Protein AF-A0AAD6JMF4-F1 (afdb_monomer)

pLDDT: mean 87.27, std 13.87, range [41.25, 97.69]

Secondary structure (DSSP, 8-state):
-HHHHHHHH-HHHH-S--B-GGGGGGPBPPTTT-TTS---HHHHHHHT-B-HHHHHTS--TTHHHHGGG--SSHHHHHHHHHHHHHHHHHHHHHH-HHHHHHHHHHHHHHHHHHHHHH-SSS-B-STHHHHHHHHHHHHHHHHHTTTT-TTHHHHHHHHHHHHHHHHHHTTSTT--HHHHHHHHHHHHHHHHHHT---------SSS--TT--------

Radius of gyration: 22.47 Å; Cα contacts (8 Å, |Δi|>4): 353; chains: 1; bounding box: 44×36×80 Å

Foldseek 3Di:
DQVVLLLQQQDVVPDPDFAPCVVGSNTFDDCVQAVQRGGHQVSLVVQQWQALCCVVVVVPVCSLQRQAVDARHDNRVVVQVVLCVVLVVVLCVQQNDVLLVVLLRQQSSQLSVQLSVPPNPGTGHHSLSSSLLSLLLVLLLLVLPVVVDPPSVVVNVVSVVVLVVVLVVQVDPPRRSSSSVRSNVSSNVSSPVRVDDPPPPPPPDPPDPPPDDDPPDDD

Organism: NCBI:txid889485

Sequence (219 aa):
MFIITMYVNNCPKKSLSCIARFLGRFSFQPFKENPLLGPSSMTLQKMGALDVKKVVDGHQGWRLISCNWLHGGVFHLLANMLSILVIGIRLEQEFGFVKVGLLYIISGFGGSLLSALFIQSNISVGASGALFGLLGGMLSELITNWTIYANKVAAFITLVVIIAVNLAVGILPHIDNFAHIGGFLSGFLLGFVFLIRPQFGWFGQGYAPLGYIPSLSKI

Mean predicted aligned error: 7.94 Å

InterPro domains:
  IPR002610 Peptidase S54, RHOMBOID-like [PTHR22936] (1-202)
  IPR022764 Peptidase S54, rhomboid domain [PF01694] (59-195)
  IPR035952 Rhomboid-like superfamily [G3DSA:1.20.1540.10] (16-197)
  IPR035952 Rhomboid-like superfamily [SSF144091] (41-199)

Solvent-accessible surface area (backbone atoms only — not comparable to full-atom values): 11606 Å² total; per-residue (Å²): 96,55,68,59,50,28,60,73,38,23,29,68,85,77,41,96,66,50,37,62,59,91,55,45,51,60,20,18,35,35,62,91,80,23,75,41,54,12,48,49,71,69,45,42,51,72,77,27,28,27,40,38,60,46,31,66,79,61,65,40,61,67,20,44,54,48,10,42,62,35,51,67,13,53,59,57,42,52,53,49,53,53,52,45,50,62,55,44,52,58,46,27,77,75,64,34,61,68,48,50,50,51,42,30,55,54,5,25,35,36,0,36,51,40,24,50,75,76,41,74,89,58,74,45,60,31,47,55,15,13,50,29,2,48,53,19,19,50,52,31,34,49,64,75,45,46,89,76,43,90,61,42,68,59,54,50,51,53,52,52,48,53,53,51,52,54,54,58,58,28,71,43,90,97,46,64,48,46,17,31,52,25,0,19,54,39,9,27,61,46,11,66,66,65,53,62,74,85,77,75,68,73,86,69,72,86,80,61,63,96,83,76,74,83,79,85,75,85,128

Structure (mmCIF, N/CA/C/O backbone):
data_AF-A0AAD6JMF4-F1
#
_entry.id   AF-A0AAD6JMF4-F1
#
loop_
_atom_site.group_PDB
_atom_site.id
_atom_site.type_symbol
_atom_site.label_atom_id
_atom_site.label_alt_id
_atom_site.label_comp_id
_atom_site.label_asym_id
_atom_site.label_entity_id
_atom_site.label_seq_id
_atom_site.pdbx_PDB_ins_code
_atom_site.Cartn_x
_atom_site.Cartn_y
_atom_site.Cartn_z
_atom_site.occupancy
_atom_site.B_iso_or_equiv
_atom_site.auth_seq_id
_atom_site.auth_comp_id
_atom_site.auth_asym_id
_atom_site.auth_atom_id
_atom_site.pdbx_PDB_model_num
ATOM 1 N N . MET A 1 1 ? -15.386 1.373 1.013 1.00 92.00 1 MET A N 1
ATOM 2 C CA . MET A 1 1 ? -15.165 0.625 2.274 1.00 92.00 1 MET A CA 1
ATOM 3 C C . MET A 1 1 ? -15.123 1.509 3.515 1.00 92.00 1 MET A C 1
ATOM 5 O O . MET A 1 1 ? -15.877 1.221 4.431 1.00 92.00 1 MET A O 1
ATOM 9 N N . PHE A 1 2 ? -14.348 2.602 3.556 1.00 95.06 2 PHE A N 1
ATOM 10 C CA . PHE A 1 2 ? -14.264 3.469 4.749 1.00 95.06 2 PHE A CA 1
ATOM 11 C C . PHE A 1 2 ? -15.627 3.936 5.299 1.00 95.06 2 PHE A C 1
ATOM 13 O O . PHE A 1 2 ? -15.881 3.810 6.492 1.00 95.06 2 PHE A O 1
ATOM 20 N N . ILE A 1 3 ? -16.545 4.377 4.429 1.00 96.12 3 ILE A N 1
ATOM 21 C CA . ILE A 1 3 ? -17.912 4.776 4.822 1.00 96.12 3 ILE A CA 1
ATOM 22 C C . ILE A 1 3 ? -18.660 3.625 5.515 1.00 96.12 3 ILE A C 1
ATOM 24 O O . ILE A 1 3 ? -19.298 3.833 6.544 1.00 96.12 3 ILE A O 1
ATOM 28 N N . ILE A 1 4 ? -18.544 2.399 4.994 1.00 96.81 4 ILE A N 1
ATOM 29 C CA . ILE A 1 4 ? -19.165 1.201 5.581 1.00 96.81 4 ILE A CA 1
ATOM 30 C C . ILE A 1 4 ? -18.544 0.911 6.953 1.00 96.81 4 ILE A C 1
ATOM 32 O O . ILE A 1 4 ? -19.262 0.684 7.924 1.00 96.81 4 ILE A O 1
ATOM 36 N N . THR A 1 5 ? -17.217 0.994 7.067 1.00 96.69 5 THR A N 1
ATOM 37 C CA . THR A 1 5 ? -16.515 0.849 8.348 1.00 96.69 5 THR A CA 1
ATOM 38 C C . THR A 1 5 ? -17.012 1.868 9.374 1.00 96.69 5 THR A C 1
ATOM 40 O O . THR A 1 5 ? -17.295 1.498 10.512 1.00 96.69 5 THR A O 1
ATOM 43 N N . MET A 1 6 ? -17.196 3.131 8.981 1.00 97.00 6 MET A N 1
ATOM 44 C CA . MET A 1 6 ? -17.735 4.176 9.859 1.00 97.00 6 MET A CA 1
ATOM 45 C C . MET A 1 6 ? -19.200 3.925 10.238 1.00 97.00 6 MET A C 1
ATOM 47 O O . MET A 1 6 ? -19.575 4.101 11.399 1.00 97.00 6 MET A O 1
ATOM 51 N N . TYR A 1 7 ? -20.010 3.423 9.302 1.00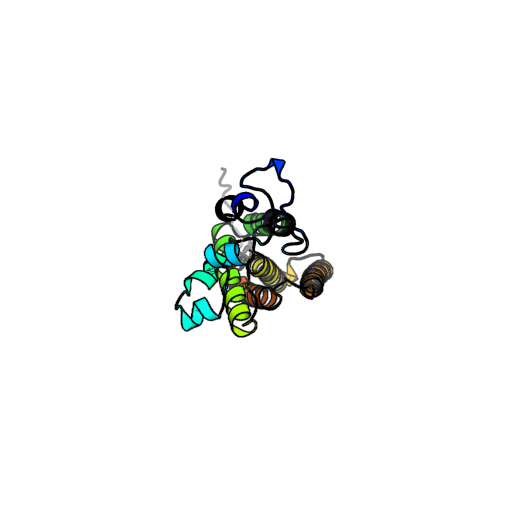 96.69 7 TYR A N 1
ATOM 52 C CA . TYR A 1 7 ? -21.390 3.018 9.570 1.00 96.69 7 TYR A CA 1
ATOM 53 C C . TYR A 1 7 ? -21.477 1.912 10.638 1.00 96.69 7 TYR A C 1
ATOM 55 O O . TYR A 1 7 ? -22.353 1.958 11.509 1.00 96.69 7 TYR A O 1
ATOM 63 N N . VAL A 1 8 ? -20.566 0.933 10.591 1.00 96.19 8 VAL A N 1
ATOM 64 C CA . VAL A 1 8 ? -20.458 -0.160 11.578 1.00 96.19 8 VAL A CA 1
ATOM 65 C C . VAL A 1 8 ? -19.830 0.321 12.893 1.00 96.19 8 VAL A C 1
ATOM 67 O O . VAL A 1 8 ? -20.188 -0.175 13.971 1.00 96.19 8 VAL A O 1
ATOM 70 N N . ASN A 1 9 ? -18.919 1.296 12.828 1.00 96.62 9 ASN A N 1
ATOM 71 C CA . ASN A 1 9 ? -18.264 1.877 13.997 1.00 96.62 9 ASN A CA 1
ATOM 72 C C . ASN A 1 9 ? -19.294 2.504 14.937 1.00 96.62 9 ASN A C 1
ATOM 74 O O . ASN A 1 9 ? -19.355 2.100 16.098 1.00 96.62 9 ASN A O 1
ATOM 78 N N . ASN A 1 10 ? -20.126 3.416 14.416 1.00 95.56 10 ASN A N 1
ATOM 79 C CA . ASN A 1 10 ? -21.193 4.103 15.148 1.00 95.56 10 ASN A CA 1
ATOM 80 C C . ASN A 1 10 ? -20.757 4.563 16.553 1.00 95.56 10 ASN A C 1
ATOM 82 O O . ASN A 1 10 ? -21.270 4.071 17.564 1.00 95.56 10 ASN A O 1
ATOM 86 N N . CYS A 1 11 ? -19.785 5.484 16.606 1.00 95.38 11 CYS A N 1
ATOM 87 C CA . CYS A 1 11 ? -19.205 5.968 17.863 1.00 95.38 11 CYS A CA 1
ATOM 88 C C . CYS A 1 11 ? -20.267 6.444 18.875 1.00 95.38 11 CYS A C 1
ATOM 90 O O . CYS A 1 11 ? -20.232 5.961 20.008 1.00 95.38 11 CYS A O 1
ATOM 92 N N . PRO A 1 12 ? -21.268 7.276 18.507 1.00 94.69 12 PRO A N 1
ATOM 93 C CA . PRO A 1 12 ? -22.198 7.840 19.492 1.00 94.69 12 PRO A CA 1
ATOM 94 C C . PRO A 1 12 ? -23.079 6.809 20.200 1.00 94.69 12 PRO A C 1
ATOM 96 O O . PRO A 1 12 ? -23.596 7.089 21.274 1.00 94.69 12 PRO A O 1
ATOM 99 N N . LYS A 1 13 ? -23.256 5.613 19.618 1.00 93.38 13 LYS A N 1
ATOM 100 C CA . LYS A 1 13 ? -23.990 4.514 20.261 1.00 93.38 13 LYS A CA 1
ATOM 101 C C . LYS A 1 13 ? -23.135 3.750 21.283 1.00 93.38 13 LYS A C 1
ATOM 103 O O . LYS A 1 13 ? -23.688 3.051 22.123 1.00 93.38 13 LYS A O 1
ATOM 108 N N . LYS A 1 14 ? -21.805 3.830 21.179 1.00 88.19 14 LYS A N 1
ATOM 109 C CA . LYS A 1 14 ? -20.850 3.027 21.965 1.00 88.19 14 LYS A CA 1
ATOM 110 C C . LYS A 1 14 ? -20.023 3.848 22.957 1.00 88.19 14 LYS A C 1
ATOM 112 O O . LYS A 1 14 ? -19.451 3.265 23.868 1.00 88.19 14 LYS A O 1
ATOM 117 N N . SER A 1 15 ? -19.930 5.165 22.774 1.00 88.50 15 SER A N 1
ATOM 118 C CA . SER A 1 15 ? -19.094 6.053 23.584 1.00 88.50 15 SER A CA 1
ATOM 119 C C . SER A 1 15 ? -19.744 7.424 23.781 1.00 88.50 15 SER A C 1
ATOM 121 O O . SER A 1 15 ? -20.428 7.951 22.900 1.00 88.50 15 SER A O 1
ATOM 123 N N . LEU A 1 16 ? -19.477 8.027 24.942 1.00 85.81 16 LEU A N 1
ATOM 124 C CA . LEU A 1 16 ? -19.850 9.405 25.270 1.00 85.81 16 LEU A CA 1
ATOM 125 C C . LEU A 1 16 ? -18.821 10.437 24.785 1.00 85.81 16 LEU A C 1
ATOM 127 O O . LEU A 1 16 ? -19.119 11.632 24.803 1.00 85.81 16 LEU A O 1
ATOM 131 N N . SER A 1 17 ? -17.642 10.006 24.342 1.00 91.44 17 SER A N 1
ATOM 132 C CA . SER A 1 17 ? -16.589 10.871 23.810 1.00 91.44 17 SER A CA 1
ATOM 133 C C . SER A 1 17 ? -16.332 10.493 22.355 1.00 91.44 17 SER A C 1
ATOM 135 O O . SER A 1 17 ? -15.767 9.438 22.081 1.00 91.44 17 SER A O 1
ATOM 137 N N . CYS A 1 18 ? -16.811 11.327 21.430 1.00 95.25 18 CYS A N 1
ATOM 138 C CA . CYS A 1 18 ? -16.653 11.163 19.984 1.00 95.25 18 CYS A CA 1
ATOM 139 C C . CYS A 1 18 ? -16.317 12.519 19.361 1.00 95.25 18 CYS A C 1
ATOM 141 O O . CYS A 1 18 ? -16.820 13.554 19.809 1.00 95.25 18 CYS A O 1
ATOM 143 N N . ILE A 1 19 ? -15.522 12.508 18.297 1.00 96.19 19 ILE A N 1
ATOM 144 C CA . ILE A 1 19 ? -15.177 13.707 17.529 1.00 96.19 19 ILE A CA 1
ATOM 145 C C . ILE A 1 19 ? -16.195 13.898 16.402 1.00 96.19 19 ILE A C 1
ATOM 147 O O . ILE A 1 19 ? -16.679 12.926 15.822 1.00 96.19 19 ILE A O 1
ATOM 151 N N . ALA A 1 20 ? -16.500 15.162 16.085 1.00 94.94 20 ALA A N 1
ATOM 152 C CA . ALA A 1 20 ? -17.430 15.549 15.021 1.00 94.94 20 ALA A CA 1
ATOM 153 C C . ALA A 1 20 ? -18.840 14.949 15.193 1.00 94.94 20 ALA A C 1
ATOM 155 O O . ALA A 1 20 ? -19.417 14.394 14.261 1.00 94.94 20 ALA A O 1
ATOM 156 N N . ARG A 1 21 ? -19.419 15.093 16.396 1.00 93.81 21 ARG A N 1
ATOM 157 C CA . ARG A 1 21 ? -20.754 14.565 16.752 1.00 93.81 21 ARG A CA 1
ATOM 158 C C . ARG A 1 21 ? -21.884 14.969 15.804 1.00 93.81 21 ARG A C 1
ATOM 160 O O . ARG A 1 21 ? -22.848 14.221 15.666 1.00 93.81 21 ARG A O 1
ATOM 167 N N . PHE A 1 22 ? -21.765 16.118 15.141 1.00 95.12 22 PHE A N 1
ATOM 168 C CA . PHE A 1 22 ? -22.731 16.580 14.141 1.00 95.12 22 PHE A CA 1
ATOM 169 C C . PHE A 1 22 ? -22.867 15.617 12.942 1.00 95.12 22 PHE A C 1
ATOM 171 O O . PHE A 1 22 ? -23.892 15.628 12.272 1.00 95.12 22 PHE A O 1
ATOM 178 N N . LEU A 1 23 ? -21.886 14.734 12.708 1.00 95.31 23 LEU A N 1
ATOM 179 C CA . LEU A 1 23 ? -21.940 13.674 11.690 1.00 95.31 23 LEU A CA 1
ATOM 180 C C . LEU A 1 23 ? -22.804 12.465 12.107 1.00 95.31 23 LEU A C 1
ATOM 182 O O . LEU A 1 23 ? -22.918 11.486 11.362 1.00 95.31 23 LEU A O 1
ATOM 186 N N . GLY A 1 24 ? -23.385 12.481 13.312 1.00 95.25 24 GLY A N 1
ATOM 187 C CA . GLY A 1 24 ? -24.225 11.403 13.826 1.00 95.25 24 GLY A CA 1
ATOM 188 C C . GLY A 1 24 ? -23.483 10.066 13.834 1.00 95.25 24 GLY A C 1
ATOM 189 O O . GLY A 1 24 ? -22.375 9.955 14.364 1.00 95.25 24 GLY A O 1
ATOM 190 N N . ARG A 1 25 ? -24.062 9.036 13.206 1.00 95.62 25 ARG A N 1
ATOM 191 C CA . ARG A 1 25 ? -23.477 7.682 13.129 1.00 95.62 25 ARG A CA 1
ATOM 192 C C . ARG A 1 25 ? -22.035 7.660 12.593 1.00 95.62 25 ARG A C 1
ATOM 194 O O . ARG A 1 25 ? -21.280 6.764 12.963 1.00 95.62 25 ARG A O 1
ATOM 201 N N . PHE A 1 26 ? -21.645 8.629 11.768 1.00 96.56 26 PHE A N 1
ATOM 202 C CA . PHE A 1 26 ? -20.316 8.709 11.156 1.00 96.56 26 PHE A CA 1
ATOM 203 C C . PHE A 1 26 ? -19.291 9.494 11.992 1.00 96.56 26 PHE A C 1
ATOM 205 O O . PHE A 1 26 ? -18.214 9.805 11.494 1.00 96.56 26 PHE A O 1
ATOM 212 N N . SER A 1 27 ? -19.595 9.792 13.259 1.00 96.62 27 SER A N 1
ATOM 213 C CA . SER A 1 27 ? -18.640 10.421 14.183 1.00 96.62 27 SER A CA 1
ATOM 214 C C . SER A 1 27 ? -17.390 9.553 14.393 1.00 96.62 27 SER A C 1
ATOM 216 O O . SER A 1 27 ? -17.468 8.317 14.425 1.00 96.62 27 SER A O 1
ATOM 218 N N . PHE A 1 28 ? -16.248 10.207 14.590 1.00 96.88 28 PHE A N 1
ATOM 219 C CA . PHE A 1 28 ? -14.949 9.557 14.775 1.00 96.88 28 PHE A CA 1
ATOM 220 C C . PHE A 1 28 ? -14.685 9.203 16.239 1.00 96.88 28 PHE A C 1
ATOM 222 O O . PHE A 1 28 ? -15.243 9.821 17.152 1.00 96.88 28 PHE A O 1
ATOM 229 N N . GLN A 1 29 ? -13.806 8.222 16.454 1.00 96.19 29 GLN A N 1
ATOM 230 C CA . GLN A 1 29 ? -13.260 7.942 17.781 1.00 96.19 29 GLN A CA 1
ATOM 231 C C . GLN A 1 29 ? -12.431 9.130 18.298 1.00 96.19 29 GLN A C 1
ATOM 233 O O . GLN A 1 29 ? -11.932 9.921 17.492 1.00 96.19 29 GLN A O 1
ATOM 238 N N . PRO A 1 30 ? -12.294 9.296 19.626 1.00 94.94 30 PRO A N 1
ATOM 239 C CA . PRO A 1 30 ? -11.489 10.370 20.198 1.00 94.94 30 PRO A CA 1
ATOM 240 C C . PRO A 1 30 ? -10.013 10.221 19.809 1.00 94.94 30 PRO A C 1
ATOM 242 O O . PRO A 1 30 ? -9.522 9.108 19.634 1.00 94.94 30 PRO A O 1
ATOM 245 N N . PHE A 1 31 ? -9.272 11.333 19.749 1.00 92.31 31 PHE A N 1
ATOM 246 C CA . PHE A 1 31 ? -7.861 11.344 19.327 1.00 92.31 31 PHE A CA 1
ATOM 247 C C . PHE A 1 31 ? -6.954 10.450 20.178 1.00 92.31 31 PHE A C 1
ATOM 249 O O . PHE A 1 31 ? -5.949 9.955 19.683 1.00 92.31 31 PHE A O 1
ATOM 256 N N . LYS A 1 32 ? -7.330 10.210 21.442 1.00 91.06 32 LYS A N 1
ATOM 257 C CA . LYS A 1 32 ? -6.632 9.275 22.333 1.00 91.06 32 LYS A CA 1
ATOM 258 C C . LYS A 1 32 ? -6.684 7.827 21.828 1.00 91.06 32 LYS A C 1
ATOM 260 O O . LYS A 1 32 ? -5.778 7.059 22.115 1.00 91.06 32 LYS A O 1
ATOM 265 N N . GLU A 1 33 ? -7.747 7.458 21.118 1.00 91.00 33 GLU A N 1
ATOM 266 C CA . GLU A 1 33 ? -7.929 6.120 20.553 1.00 91.00 33 GLU A CA 1
ATOM 267 C C . GLU A 1 33 ? -7.504 6.062 19.085 1.00 91.00 33 GLU A C 1
ATOM 269 O O . GLU A 1 33 ? -6.838 5.116 18.676 1.00 91.00 33 GLU A O 1
ATOM 274 N N . ASN A 1 34 ? -7.882 7.063 18.287 1.00 91.62 34 ASN A N 1
ATOM 275 C CA . ASN A 1 34 ? -7.528 7.109 16.876 1.00 91.62 34 ASN A CA 1
ATOM 276 C C . ASN A 1 34 ? -7.179 8.543 16.440 1.00 91.62 34 ASN A C 1
ATOM 278 O O . ASN A 1 34 ? -8.084 9.344 16.177 1.00 91.62 34 ASN A O 1
ATOM 282 N N . PRO A 1 35 ? -5.881 8.875 16.312 1.00 91.44 35 PRO A N 1
ATOM 283 C CA . PRO A 1 35 ? -5.454 10.212 15.909 1.00 91.44 35 PRO A CA 1
ATOM 284 C C . PRO A 1 35 ? -5.779 10.536 14.440 1.00 91.44 35 PRO A C 1
ATOM 286 O O . PRO A 1 35 ? -5.775 11.700 14.051 1.00 91.44 35 PRO A O 1
ATOM 289 N N . LEU A 1 36 ? -6.098 9.534 13.613 1.00 91.69 36 LEU A N 1
ATOM 290 C CA . LEU A 1 36 ? -6.261 9.677 12.162 1.00 91.69 36 LEU A CA 1
ATOM 291 C C . LEU A 1 36 ? -7.680 10.087 11.731 1.00 91.69 36 LEU A C 1
ATOM 293 O O . LEU A 1 36 ? -7.973 10.051 10.534 1.00 91.69 36 LEU A O 1
ATOM 297 N N . LEU A 1 37 ? -8.552 10.463 12.677 1.00 94.38 37 LEU A N 1
ATOM 298 C CA . LEU A 1 37 ? -9.988 10.699 12.463 1.00 94.38 37 LEU A CA 1
ATOM 299 C C . LEU A 1 37 ? -10.659 9.470 11.837 1.00 94.38 37 LEU A C 1
ATOM 301 O O . LEU A 1 37 ? -10.949 9.424 10.641 1.00 94.38 37 LEU A O 1
ATOM 305 N N . GLY A 1 38 ? -10.872 8.433 12.645 1.00 94.69 38 GLY A N 1
ATOM 306 C CA . GLY A 1 38 ? -11.319 7.140 12.140 1.00 94.69 38 GLY A CA 1
ATOM 307 C C . GLY A 1 38 ? -12.139 6.298 13.117 1.00 94.69 38 GLY A C 1
ATOM 308 O O . GLY A 1 38 ? -12.568 6.781 14.171 1.00 94.69 38 GLY A O 1
ATOM 309 N N . PRO A 1 39 ? -12.411 5.038 12.736 1.00 95.88 39 PRO A N 1
ATOM 310 C CA . PRO A 1 39 ? -13.129 4.066 13.554 1.00 95.88 39 PRO A CA 1
ATOM 311 C C . PRO A 1 39 ? -12.232 3.473 14.652 1.00 95.88 39 PRO A C 1
ATOM 313 O O . PRO A 1 39 ? -11.026 3.705 14.679 1.00 95.88 39 PRO A O 1
ATOM 316 N N . SER A 1 40 ? -12.807 2.659 15.538 1.00 94.81 40 SER A N 1
ATOM 317 C CA . SER A 1 40 ? -12.025 1.904 16.525 1.00 94.81 40 SER A CA 1
ATOM 318 C C . SER A 1 40 ? -11.266 0.734 15.895 1.00 94.81 40 SER A C 1
ATOM 320 O O . SER A 1 40 ? -11.738 0.128 14.923 1.00 94.81 40 SER A O 1
ATOM 322 N N . SER A 1 41 ? -10.146 0.331 16.503 1.00 92.81 41 SER A N 1
ATOM 323 C CA . SER A 1 41 ? -9.386 -0.866 16.098 1.00 92.81 41 SER A CA 1
ATOM 324 C C . SER A 1 41 ? -10.249 -2.131 16.118 1.00 92.81 41 SER A C 1
ATOM 326 O O . SER A 1 41 ? -10.182 -2.951 15.204 1.00 92.81 41 SER A O 1
ATOM 328 N N . MET A 1 42 ? -11.160 -2.240 17.092 1.00 93.50 42 MET A N 1
ATOM 329 C CA . MET A 1 42 ? -12.138 -3.331 17.175 1.00 93.50 42 MET A CA 1
ATOM 330 C C . MET A 1 42 ? -13.064 -3.378 15.949 1.00 93.50 42 MET A C 1
ATOM 332 O O . MET A 1 42 ? -13.373 -4.449 15.421 1.00 93.50 42 MET A O 1
ATOM 336 N N . THR A 1 43 ? -13.505 -2.214 15.462 1.00 95.50 43 THR A N 1
ATOM 337 C CA . THR A 1 43 ? -14.332 -2.144 14.252 1.00 95.50 43 THR A CA 1
ATOM 338 C C . THR A 1 43 ? -13.531 -2.568 13.024 1.00 95.50 43 THR A C 1
ATOM 340 O O . THR A 1 43 ? -14.038 -3.341 12.215 1.00 95.50 43 THR A O 1
ATOM 343 N N . LEU A 1 44 ? -12.274 -2.135 12.898 1.00 95.69 44 LEU A N 1
ATOM 344 C CA . LEU A 1 44 ? -11.396 -2.555 11.801 1.00 95.69 44 LEU A CA 1
ATOM 345 C C . LEU A 1 44 ? -11.167 -4.074 11.808 1.00 95.69 44 LEU A C 1
ATOM 347 O O . LEU A 1 44 ? -11.344 -4.724 10.777 1.00 95.69 44 LEU A O 1
ATOM 351 N N . GLN A 1 45 ? -10.888 -4.669 12.970 1.00 94.81 45 GLN A N 1
ATOM 352 C CA . GLN A 1 45 ? -10.794 -6.126 13.124 1.00 94.81 45 GLN A CA 1
ATOM 353 C C . GLN A 1 45 ? -12.075 -6.837 12.697 1.00 94.81 45 GLN A C 1
ATOM 355 O O . GLN A 1 45 ? -12.010 -7.863 12.016 1.00 94.81 45 GLN A O 1
ATOM 360 N N . LYS A 1 46 ? -13.243 -6.311 13.077 1.00 94.88 46 LYS A N 1
ATOM 361 C CA . LYS A 1 46 ? -14.532 -6.870 12.654 1.00 94.88 46 LYS A CA 1
ATOM 362 C C . LYS A 1 46 ? -14.706 -6.803 11.135 1.00 94.88 46 LYS A C 1
ATOM 364 O O . LYS A 1 46 ? -15.192 -7.762 10.550 1.00 94.88 46 LYS A O 1
ATOM 369 N N . MET A 1 47 ? -14.281 -5.704 10.517 1.00 95.81 47 MET A N 1
ATOM 370 C CA . MET A 1 47 ? -14.425 -5.457 9.080 1.00 95.81 47 MET A CA 1
ATOM 371 C C . MET A 1 47 ? -13.431 -6.222 8.201 1.00 95.81 47 MET A C 1
ATOM 373 O O . MET A 1 47 ? -13.599 -6.217 6.986 1.00 95.81 47 MET A O 1
ATOM 377 N N . GLY A 1 48 ? -12.414 -6.869 8.779 1.00 95.50 48 GLY A N 1
ATOM 378 C CA . GLY A 1 48 ? -11.435 -7.640 8.007 1.00 95.50 48 GLY A CA 1
ATOM 379 C C . GLY A 1 48 ? -10.006 -7.115 8.052 1.00 95.50 48 GLY A C 1
ATOM 380 O O . GLY A 1 48 ? -9.242 -7.401 7.135 1.00 95.50 48 GLY A O 1
ATOM 381 N N . ALA A 1 49 ? -9.636 -6.333 9.072 1.00 94.94 49 ALA A N 1
ATOM 382 C CA . ALA A 1 49 ? -8.235 -5.978 9.282 1.00 94.94 49 ALA A CA 1
ATOM 383 C C . ALA A 1 49 ? -7.381 -7.238 9.441 1.00 94.94 49 ALA A C 1
ATOM 385 O O . ALA A 1 49 ? -7.868 -8.267 9.942 1.00 94.94 49 ALA A O 1
ATOM 386 N N . LEU A 1 50 ? -6.123 -7.132 9.022 1.00 94.50 50 LEU A N 1
ATOM 387 C CA . LEU A 1 50 ? -5.154 -8.194 9.198 1.00 94.50 50 LEU A CA 1
ATOM 388 C C . LEU A 1 50 ? -4.851 -8.322 10.688 1.00 94.50 50 LEU A C 1
ATOM 390 O O . LEU A 1 50 ? -4.471 -7.354 11.341 1.00 94.50 50 LEU A O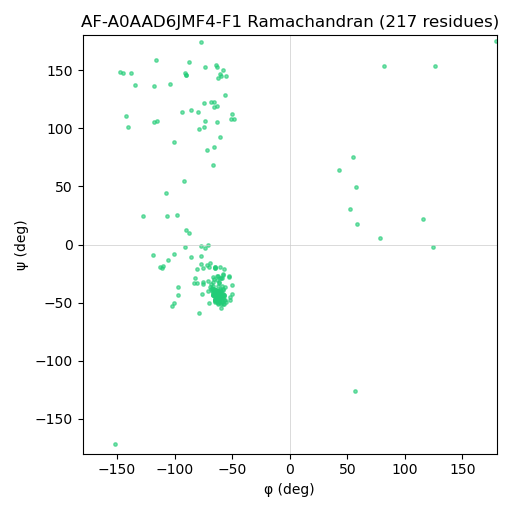 1
ATOM 394 N N . ASP A 1 51 ? -5.085 -9.518 11.207 1.00 93.75 51 ASP A N 1
ATOM 395 C CA . ASP A 1 51 ? -4.880 -9.902 12.596 1.00 93.75 51 ASP A CA 1
ATOM 396 C C . ASP A 1 51 ? -4.356 -11.337 12.570 1.00 93.75 51 ASP A C 1
ATOM 398 O O . ASP A 1 51 ? -5.083 -12.254 12.171 1.00 93.75 51 ASP A O 1
ATOM 402 N N . VAL A 1 52 ? -3.083 -11.518 12.926 1.00 91.38 52 VAL A N 1
ATOM 403 C CA . VAL A 1 52 ? -2.372 -12.792 12.746 1.00 91.38 52 VAL A CA 1
ATOM 404 C C . VAL A 1 52 ? -3.030 -13.921 13.524 1.00 91.38 52 VAL A C 1
ATOM 406 O O . VAL A 1 52 ? -3.204 -15.004 12.971 1.00 91.38 52 VAL A O 1
ATOM 409 N N . LYS A 1 53 ? -3.506 -13.662 14.747 1.00 90.62 53 LYS A N 1
ATOM 410 C CA . LYS A 1 53 ? -4.213 -14.676 15.545 1.00 90.62 53 LYS A CA 1
ATOM 411 C C . LYS A 1 53 ? -5.477 -15.149 14.834 1.00 90.62 53 LYS A C 1
ATOM 413 O O . LYS A 1 53 ? -5.762 -16.337 14.776 1.00 90.62 53 LYS A O 1
ATOM 418 N N . LYS A 1 54 ? -6.225 -14.237 14.204 1.00 91.50 54 LYS A N 1
ATOM 419 C CA . LYS A 1 54 ? -7.421 -14.619 13.429 1.00 91.50 54 LYS A CA 1
ATOM 420 C C . LYS A 1 54 ? -7.086 -15.343 12.129 1.00 91.50 54 LYS A C 1
ATOM 422 O O . LYS A 1 54 ? -7.884 -16.165 11.686 1.00 91.50 54 LYS A O 1
ATOM 427 N N . VAL A 1 55 ? -5.957 -15.023 11.502 1.00 92.12 55 VAL A N 1
ATOM 428 C CA . VAL A 1 55 ? -5.502 -15.705 10.283 1.00 92.12 55 VAL A CA 1
ATOM 429 C C . VAL A 1 55 ? -5.068 -17.134 10.598 1.00 92.12 55 VAL A C 1
ATOM 431 O O . VAL A 1 55 ? -5.544 -18.052 9.935 1.00 92.12 55 VAL A O 1
ATOM 434 N N . VAL A 1 56 ? -4.214 -17.311 11.608 1.00 89.62 56 VAL A N 1
ATOM 435 C CA . VAL A 1 56 ? -3.609 -18.600 11.965 1.00 89.62 56 VAL A CA 1
ATOM 436 C C . VAL A 1 56 ? -4.593 -19.470 12.747 1.00 89.62 56 VAL A C 1
ATOM 438 O O . VAL A 1 56 ? -4.966 -20.535 12.264 1.00 89.62 56 VAL A O 1
ATOM 441 N N . ASP A 1 57 ? -5.081 -18.991 13.893 1.00 90.56 57 ASP A N 1
ATOM 442 C CA . ASP A 1 57 ? -5.923 -19.785 14.802 1.00 90.56 57 ASP A CA 1
ATOM 443 C C . ASP A 1 57 ? -7.383 -19.824 14.333 1.00 90.56 57 ASP A C 1
ATOM 445 O O . ASP A 1 57 ? -8.104 -20.796 14.535 1.00 90.56 57 ASP A O 1
ATOM 449 N N . GLY A 1 58 ? -7.840 -18.736 13.707 1.00 90.31 58 GLY A N 1
ATOM 450 C CA . GLY A 1 58 ? -9.207 -18.606 13.202 1.00 90.31 58 GLY A CA 1
ATOM 451 C C . GLY A 1 58 ? -9.399 -19.064 11.755 1.00 90.31 58 GLY A C 1
ATOM 452 O O . GLY A 1 58 ? -10.519 -18.966 11.251 1.00 90.31 58 GLY A O 1
ATOM 453 N N . HIS A 1 59 ? -8.329 -19.490 11.072 1.00 93.00 59 HIS A N 1
ATOM 454 C CA . HIS A 1 59 ? -8.311 -19.859 9.649 1.00 93.00 59 HIS A CA 1
ATOM 455 C C . HIS A 1 59 ? -8.887 -18.783 8.702 1.00 93.00 59 HIS A C 1
ATOM 457 O O . HIS A 1 59 ? -9.431 -19.079 7.636 1.00 93.00 59 HIS A O 1
ATOM 463 N N . GLN A 1 60 ? -8.768 -17.499 9.062 1.00 94.88 60 GLN A N 1
ATOM 464 C CA . GLN A 1 60 ? -9.346 -16.379 8.304 1.00 94.88 60 GLN A CA 1
ATOM 465 C C . GLN A 1 60 ? -8.360 -15.803 7.276 1.00 94.88 60 GLN A C 1
ATOM 467 O O . GLN A 1 60 ? -8.093 -14.601 7.271 1.00 94.88 60 GLN A O 1
ATOM 472 N N . GLY A 1 61 ? -7.827 -16.649 6.386 1.00 93.19 61 GLY A N 1
ATOM 473 C CA . GLY A 1 61 ? -6.815 -16.265 5.385 1.00 93.19 61 GLY A CA 1
ATOM 474 C C . GLY A 1 61 ? -7.245 -15.141 4.433 1.00 93.19 61 GLY A C 1
ATOM 475 O O . GLY A 1 61 ? -6.415 -14.359 3.977 1.00 93.19 61 GLY A O 1
ATOM 476 N N . TRP A 1 62 ? -8.552 -14.969 4.217 1.00 95.06 62 TRP A N 1
ATOM 477 C CA . TRP A 1 62 ? -9.120 -13.857 3.445 1.00 95.06 62 TRP A CA 1
ATOM 478 C C . TRP A 1 62 ? -8.732 -12.469 3.989 1.00 95.06 62 TRP A C 1
ATOM 480 O O . TRP A 1 62 ? -8.744 -11.492 3.236 1.00 95.06 62 TRP A O 1
ATOM 490 N N . ARG A 1 63 ? -8.328 -12.374 5.266 1.00 95.50 63 ARG A N 1
ATOM 491 C CA . ARG A 1 63 ? -7.849 -11.130 5.891 1.00 95.50 63 ARG A CA 1
ATOM 492 C C . ARG A 1 63 ? -6.571 -10.582 5.271 1.00 95.50 63 ARG A C 1
ATOM 494 O O . ARG A 1 63 ? -6.396 -9.371 5.297 1.00 95.50 63 ARG A O 1
ATOM 501 N N . LEU A 1 64 ? -5.735 -11.443 4.681 1.00 94.31 64 LEU A N 1
ATOM 502 C CA . LEU A 1 64 ? -4.528 -11.050 3.935 1.00 94.31 64 LEU A CA 1
ATOM 503 C C . LEU A 1 64 ? -4.856 -10.248 2.669 1.00 94.31 64 LEU A C 1
ATOM 505 O O . LEU A 1 64 ? -4.000 -9.569 2.114 1.00 94.31 64 LEU A O 1
ATOM 509 N N . ILE A 1 65 ? -6.093 -10.355 2.188 1.00 94.62 65 ILE A N 1
ATOM 510 C CA . ILE A 1 65 ? -6.569 -9.629 1.016 1.00 94.62 65 ILE A CA 1
ATOM 511 C C . ILE A 1 65 ? -7.423 -8.452 1.486 1.00 94.62 65 ILE A C 1
ATOM 513 O O . ILE A 1 65 ? -7.139 -7.310 1.134 1.00 94.62 65 ILE A O 1
ATOM 517 N N . SER A 1 66 ? -8.434 -8.688 2.330 1.00 95.19 66 SER A N 1
ATOM 518 C CA . SER A 1 66 ? -9.407 -7.651 2.704 1.00 95.19 66 SER A CA 1
ATOM 519 C C . SER A 1 66 ? -8.802 -6.435 3.407 1.00 95.19 66 SER A C 1
ATOM 521 O O . SER A 1 66 ? -9.337 -5.331 3.270 1.00 95.19 66 SER A O 1
ATOM 523 N N . CYS A 1 67 ? -7.693 -6.601 4.138 1.00 93.75 67 CYS A N 1
ATOM 524 C CA . CYS A 1 67 ? -7.031 -5.506 4.849 1.00 93.75 67 CYS A CA 1
ATOM 525 C C . CYS A 1 67 ? -6.590 -4.364 3.919 1.00 93.75 67 CYS A C 1
ATOM 527 O O . CYS A 1 67 ? -6.633 -3.204 4.337 1.00 93.75 67 CYS A O 1
ATOM 529 N N . ASN A 1 68 ? -6.286 -4.666 2.650 1.00 94.50 68 ASN A N 1
ATOM 530 C CA . ASN A 1 68 ? -5.851 -3.688 1.647 1.00 94.50 68 ASN A CA 1
ATOM 531 C C . ASN A 1 68 ? -6.933 -2.649 1.293 1.00 94.50 68 ASN A C 1
ATOM 533 O O . ASN A 1 68 ? -6.620 -1.572 0.791 1.00 94.50 68 ASN A O 1
ATOM 537 N N . TRP A 1 69 ? -8.211 -2.931 1.573 1.00 94.69 69 TRP A N 1
ATOM 538 C CA . TRP A 1 69 ? -9.325 -2.005 1.308 1.00 94.69 69 TRP A CA 1
ATOM 539 C C . TRP A 1 69 ? -9.798 -1.236 2.549 1.00 94.69 69 TRP A C 1
ATOM 541 O O . TRP A 1 69 ? -10.628 -0.321 2.446 1.00 94.69 69 TRP A O 1
ATOM 551 N N . LEU A 1 70 ? -9.297 -1.583 3.733 1.00 95.62 70 LEU A N 1
ATOM 552 C CA . LEU A 1 70 ? -9.642 -0.913 4.984 1.00 95.62 70 LEU A CA 1
ATOM 553 C C . LEU A 1 70 ? -8.672 0.228 5.259 1.00 95.62 70 LEU A C 1
ATOM 555 O O . LEU A 1 70 ? -7.510 0.160 4.898 1.00 95.62 70 LEU A O 1
ATOM 559 N N . HIS A 1 71 ? -9.151 1.287 5.903 1.00 94.50 71 HIS A N 1
ATOM 560 C CA . HIS A 1 71 ? -8.331 2.453 6.217 1.00 94.50 71 HIS A CA 1
ATOM 561 C C . HIS A 1 71 ? -8.577 2.881 7.658 1.00 94.50 71 HIS A C 1
ATOM 563 O O . HIS A 1 71 ? -9.720 2.914 8.120 1.00 94.50 71 HIS A O 1
ATOM 569 N N . GLY A 1 72 ? -7.488 3.205 8.354 1.00 92.31 72 GLY A N 1
ATOM 570 C CA . GLY A 1 72 ? -7.504 3.563 9.772 1.00 92.31 72 GLY A CA 1
ATOM 571 C C . GLY A 1 72 ? -8.119 4.930 10.074 1.00 92.31 72 GLY A C 1
ATOM 572 O O . GLY A 1 72 ? -8.511 5.166 11.206 1.00 92.31 72 GLY A O 1
ATOM 573 N N . GLY A 1 73 ? -8.257 5.818 9.089 1.00 93.62 73 GLY A N 1
ATOM 574 C CA . GLY A 1 73 ? -8.804 7.159 9.290 1.00 93.62 73 GLY A CA 1
ATOM 575 C C . GLY A 1 73 ? -8.828 7.983 8.008 1.00 93.62 73 GLY A C 1
ATOM 576 O O . GLY A 1 73 ? -8.328 7.533 6.973 1.00 93.62 73 GLY A O 1
ATOM 577 N N . VAL A 1 74 ? -9.407 9.182 8.079 1.00 94.69 74 VAL A N 1
ATOM 578 C CA . VAL A 1 74 ? -9.560 10.089 6.930 1.00 94.69 74 VAL A CA 1
ATOM 579 C C . VAL A 1 74 ? -8.203 10.510 6.370 1.00 94.69 74 VAL A C 1
ATOM 581 O O . VAL A 1 74 ? -7.993 10.387 5.167 1.00 94.69 74 VAL A O 1
ATOM 584 N N . PHE A 1 75 ? -7.259 10.935 7.218 1.00 90.44 75 PHE A N 1
ATOM 585 C CA . PHE A 1 75 ? -5.932 11.357 6.747 1.00 90.44 75 PHE A CA 1
ATOM 586 C C . PHE A 1 75 ? -5.186 10.216 6.049 1.00 90.44 75 PHE A C 1
ATOM 588 O O . PHE A 1 75 ? -4.616 10.404 4.977 1.00 90.44 75 PHE A O 1
ATOM 595 N N . HIS A 1 76 ? -5.263 9.012 6.619 1.00 90.62 76 HIS A N 1
ATOM 596 C CA . HIS A 1 76 ? -4.648 7.821 6.041 1.00 90.62 76 HIS A CA 1
ATOM 597 C C . HIS A 1 76 ? -5.281 7.444 4.690 1.00 90.62 76 HIS A C 1
ATOM 599 O O . HIS A 1 76 ? -4.564 7.112 3.746 1.00 90.62 76 HIS A O 1
ATOM 605 N N . LEU A 1 77 ? -6.610 7.536 4.571 1.00 93.31 77 LEU A N 1
ATOM 606 C CA . LEU A 1 77 ? -7.320 7.311 3.311 1.00 93.31 77 LEU A CA 1
ATOM 607 C C . LEU A 1 77 ? -6.912 8.330 2.244 1.00 93.31 77 LEU A C 1
ATOM 609 O O . LEU A 1 77 ? -6.544 7.931 1.144 1.00 93.31 77 LEU A O 1
ATOM 613 N N . LEU A 1 78 ? -6.953 9.625 2.564 1.00 93.19 78 LEU A N 1
ATOM 614 C CA . LEU A 1 78 ? -6.641 10.688 1.606 1.00 93.19 78 LEU A CA 1
ATOM 615 C C . LEU A 1 78 ? -5.208 10.581 1.082 1.00 93.19 78 LEU A C 1
ATOM 617 O O . LEU A 1 78 ? -5.005 10.663 -0.127 1.00 93.19 78 LEU A O 1
ATOM 621 N N . ALA A 1 79 ? -4.240 10.331 1.970 1.00 89.75 79 ALA A N 1
ATOM 622 C CA . ALA A 1 79 ? -2.848 10.136 1.580 1.00 89.75 79 ALA A CA 1
ATOM 623 C C . ALA A 1 79 ? -2.696 8.965 0.595 1.00 89.75 79 ALA A C 1
ATOM 625 O O . ALA A 1 79 ? -2.126 9.140 -0.478 1.00 89.75 79 ALA A O 1
ATOM 626 N N . ASN A 1 80 ? -3.281 7.799 0.903 1.00 92.25 80 ASN A N 1
ATOM 627 C CA . ASN A 1 80 ? -3.208 6.640 0.007 1.00 92.25 80 ASN A CA 1
ATOM 628 C C . ASN A 1 80 ? -3.878 6.909 -1.339 1.00 92.25 80 ASN A C 1
ATOM 630 O O . ASN A 1 80 ? -3.308 6.578 -2.373 1.00 92.25 80 ASN A O 1
ATOM 634 N N . MET A 1 81 ? -5.077 7.500 -1.342 1.00 93.75 81 MET A N 1
ATOM 635 C CA . MET A 1 81 ? -5.811 7.742 -2.586 1.00 93.75 81 MET A CA 1
ATOM 636 C C . MET A 1 81 ? -5.077 8.736 -3.483 1.00 93.75 81 MET A C 1
ATOM 638 O O . MET A 1 81 ? -4.996 8.506 -4.685 1.00 93.75 81 MET A O 1
ATOM 642 N N . LEU A 1 82 ? -4.493 9.794 -2.913 1.00 93.25 82 LEU A N 1
ATOM 643 C CA . LEU A 1 82 ? -3.688 10.747 -3.674 1.00 93.25 82 LEU A CA 1
ATOM 644 C C . LEU A 1 82 ? -2.444 10.075 -4.270 1.00 93.25 82 LEU A C 1
ATOM 646 O O . LEU A 1 82 ? -2.178 10.230 -5.460 1.00 93.25 82 LEU A O 1
ATOM 650 N N . SER A 1 83 ? -1.709 9.295 -3.474 1.00 90.88 83 SER A N 1
ATOM 651 C CA . SER A 1 83 ? -0.516 8.591 -3.955 1.00 90.88 83 SER A CA 1
ATOM 652 C C . SER A 1 83 ? -0.844 7.564 -5.039 1.00 90.88 83 SER A C 1
ATOM 654 O O . SER A 1 83 ? -0.167 7.526 -6.065 1.00 90.88 83 SER A O 1
ATOM 656 N N . ILE A 1 84 ? -1.904 6.770 -4.851 1.00 92.56 84 ILE A N 1
ATOM 657 C CA . ILE A 1 84 ? -2.371 5.795 -5.846 1.00 92.56 84 ILE A CA 1
ATOM 658 C C . ILE A 1 84 ? -2.833 6.502 -7.114 1.00 92.56 84 ILE A C 1
ATOM 660 O O . ILE A 1 84 ? -2.546 6.015 -8.196 1.00 92.56 84 ILE A O 1
ATOM 664 N N . LEU A 1 85 ? -3.507 7.647 -7.014 1.00 94.06 85 LEU A N 1
ATOM 665 C CA . LEU A 1 85 ? -3.947 8.390 -8.190 1.00 94.06 85 LEU A CA 1
ATOM 666 C C . LEU A 1 85 ? -2.749 8.899 -9.001 1.00 94.06 85 LEU A C 1
ATOM 668 O O . LEU A 1 85 ? -2.695 8.681 -10.206 1.00 94.06 85 LEU A O 1
ATOM 672 N N . VAL A 1 86 ? -1.760 9.514 -8.349 1.00 91.12 86 VAL A N 1
ATOM 673 C CA . VAL A 1 86 ? -0.572 10.053 -9.034 1.00 91.12 86 VAL A CA 1
ATOM 674 C C . VAL A 1 86 ? 0.264 8.939 -9.675 1.00 9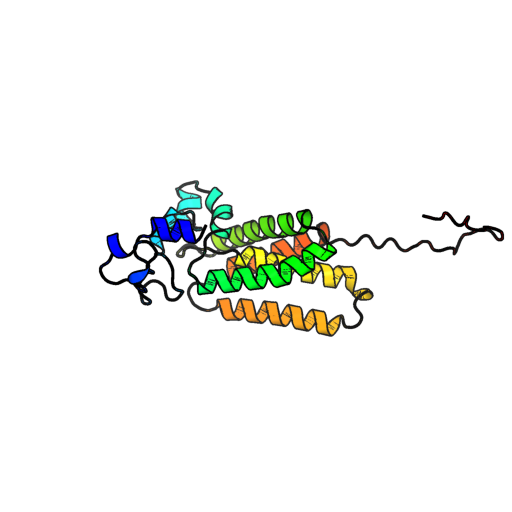1.12 86 VAL A C 1
ATOM 676 O O . VAL A 1 86 ? 0.616 9.027 -10.851 1.00 91.12 86 VAL A O 1
ATOM 679 N N . ILE A 1 87 ? 0.569 7.880 -8.922 1.00 92.38 87 ILE A N 1
ATOM 680 C CA . ILE A 1 87 ? 1.422 6.778 -9.395 1.00 92.38 87 ILE A CA 1
ATOM 681 C C . ILE A 1 87 ? 0.657 5.856 -10.350 1.00 92.38 87 ILE A C 1
ATOM 683 O O . ILE A 1 87 ? 1.176 5.453 -11.390 1.00 92.38 87 ILE A O 1
ATOM 687 N N . GLY A 1 88 ? -0.590 5.542 -10.011 1.00 92.75 88 GLY A N 1
ATOM 688 C CA . GLY A 1 88 ? -1.461 4.654 -10.769 1.00 92.75 88 GLY A CA 1
ATOM 689 C C . GLY A 1 88 ? -1.783 5.206 -12.149 1.00 92.75 88 GLY A C 1
ATOM 690 O O . GLY A 1 88 ? -1.570 4.485 -13.115 1.00 92.75 88 GLY A O 1
ATOM 691 N N . ILE A 1 89 ? -2.180 6.483 -12.269 1.00 92.69 89 ILE A N 1
ATOM 692 C CA . ILE A 1 89 ? -2.439 7.104 -13.582 1.00 92.69 89 ILE A CA 1
ATOM 693 C C . ILE A 1 89 ? -1.193 7.020 -14.466 1.00 92.69 89 ILE A C 1
ATOM 695 O O . ILE A 1 89 ? -1.293 6.653 -15.636 1.00 92.69 89 ILE A O 1
ATOM 699 N N . ARG A 1 90 ? -0.012 7.320 -13.909 1.00 91.44 90 ARG A N 1
ATOM 700 C CA . ARG A 1 90 ? 1.245 7.261 -14.660 1.00 91.44 90 ARG A CA 1
ATOM 701 C C . ARG A 1 90 ? 1.521 5.853 -15.190 1.00 91.44 90 ARG A C 1
ATOM 703 O O . ARG A 1 90 ? 1.807 5.708 -16.373 1.00 91.44 90 ARG A O 1
ATOM 710 N N . LEU A 1 91 ? 1.425 4.832 -14.341 1.00 92.00 91 LEU A N 1
ATOM 711 C CA . LEU A 1 91 ? 1.662 3.443 -14.745 1.00 92.00 91 LEU A CA 1
ATOM 712 C C . LEU A 1 91 ? 0.578 2.922 -15.699 1.00 92.00 91 LEU A C 1
ATOM 714 O O . LEU A 1 91 ? 0.876 2.188 -16.638 1.00 92.00 91 LEU A O 1
ATOM 718 N N . GLU A 1 92 ? -0.680 3.293 -15.480 1.00 94.44 92 GLU A N 1
ATOM 719 C CA . GLU A 1 92 ? -1.816 2.840 -16.283 1.00 94.44 92 GLU A CA 1
ATOM 720 C C . GLU A 1 92 ? -1.754 3.388 -17.709 1.00 94.44 92 GLU A C 1
ATOM 722 O O . GLU A 1 92 ? -1.994 2.637 -18.654 1.00 94.44 92 GLU A O 1
ATOM 727 N N . GLN A 1 93 ? -1.351 4.651 -17.879 1.00 91.94 93 GLN A N 1
ATOM 728 C CA . GLN A 1 93 ? -1.129 5.257 -19.196 1.00 91.94 93 GLN A CA 1
ATOM 729 C C . GLN A 1 93 ? -0.054 4.529 -20.012 1.00 91.94 93 GLN A C 1
ATOM 731 O O . GLN A 1 93 ? -0.103 4.543 -21.240 1.00 91.94 93 GLN A O 1
ATOM 736 N N . GLU A 1 94 ? 0.916 3.901 -19.349 1.00 90.12 94 GLU A N 1
ATOM 737 C CA . GLU A 1 94 ? 2.051 3.264 -20.017 1.00 90.12 94 GLU A CA 1
ATOM 738 C C . GLU A 1 94 ? 1.873 1.759 -20.224 1.00 90.12 94 GLU A C 1
ATOM 740 O O . GLU A 1 94 ? 2.296 1.224 -21.249 1.00 90.12 94 GLU A O 1
ATOM 745 N N . PHE A 1 95 ? 1.249 1.072 -19.268 1.00 92.19 95 PHE A N 1
ATOM 746 C CA . PHE A 1 95 ? 1.179 -0.393 -19.235 1.00 92.19 95 PHE A CA 1
ATOM 747 C C . PHE A 1 95 ? -0.247 -0.948 -19.309 1.00 92.19 95 PHE A C 1
ATOM 749 O O . PHE A 1 95 ? -0.424 -2.157 -19.491 1.00 92.19 95 PHE A O 1
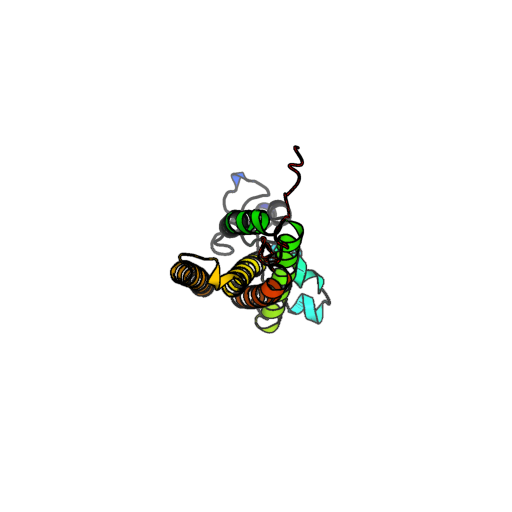ATOM 756 N N . GLY A 1 96 ? -1.255 -0.083 -19.201 1.00 93.69 96 GLY A N 1
ATOM 757 C CA . GLY A 1 96 ? -2.666 -0.446 -19.181 1.00 93.69 96 GLY A CA 1
ATOM 758 C C . GLY A 1 96 ? -3.160 -0.904 -17.807 1.00 93.69 96 GLY A C 1
ATOM 759 O O . GLY A 1 96 ? -2.421 -1.452 -16.983 1.00 93.69 96 GLY A O 1
ATOM 760 N N . PHE A 1 97 ? -4.460 -0.718 -17.579 1.00 94.81 97 PHE A N 1
ATOM 761 C CA . PHE A 1 97 ? -5.098 -0.909 -16.273 1.00 94.81 97 PHE A CA 1
ATOM 762 C C . PHE A 1 97 ? -4.999 -2.342 -15.737 1.00 94.81 97 PHE A C 1
ATOM 764 O O . PHE A 1 97 ? -4.871 -2.542 -14.533 1.00 94.81 97 PHE A O 1
ATOM 771 N N . VAL A 1 98 ? -5.021 -3.353 -16.617 1.00 95.81 98 VAL A N 1
ATOM 772 C CA . VAL A 1 98 ? -4.992 -4.768 -16.210 1.00 95.81 98 VAL A CA 1
ATOM 773 C C . VAL A 1 98 ? -3.673 -5.107 -15.522 1.00 95.81 98 VAL A C 1
ATOM 775 O O . VAL A 1 98 ? -3.669 -5.681 -14.435 1.00 95.81 98 VAL A O 1
ATOM 778 N N . LYS A 1 99 ? -2.543 -4.728 -16.128 1.00 95.50 99 LYS A N 1
ATOM 779 C CA . LYS A 1 99 ? -1.212 -5.046 -15.596 1.00 95.50 99 LYS A CA 1
ATOM 780 C C . LYS A 1 99 ? -0.957 -4.320 -14.279 1.00 95.50 99 LYS A C 1
ATOM 782 O O . LYS A 1 99 ? -0.484 -4.929 -13.325 1.00 95.50 99 LYS A O 1
ATOM 787 N N . VAL A 1 100 ? -1.330 -3.041 -14.217 1.00 96.12 100 VAL A N 1
ATOM 788 C CA . VAL A 1 100 ? -1.192 -2.217 -13.009 1.00 96.12 100 VAL A CA 1
ATOM 789 C C . VAL A 1 100 ? -2.115 -2.711 -11.896 1.00 96.12 100 VAL A C 1
ATOM 791 O O . VAL A 1 100 ? -1.685 -2.809 -10.749 1.00 96.12 100 VAL A O 1
ATOM 794 N N . GLY A 1 101 ? -3.349 -3.101 -12.224 1.00 96.06 101 GLY A N 1
ATOM 795 C CA . GLY A 1 101 ? -4.293 -3.683 -11.271 1.00 96.06 101 GLY A CA 1
ATOM 796 C C . GLY A 1 101 ? -3.804 -5.010 -10.686 1.00 96.06 101 GLY A C 1
ATOM 797 O O . GLY A 1 101 ? -3.867 -5.202 -9.471 1.00 96.06 101 GLY A O 1
ATOM 798 N N . LEU A 1 102 ? -3.259 -5.905 -11.519 1.00 97.06 102 LEU A N 1
ATOM 799 C CA . LEU A 1 102 ? -2.663 -7.164 -11.055 1.00 97.06 102 LEU A CA 1
ATOM 800 C C . LEU A 1 102 ? -1.430 -6.923 -10.183 1.00 97.06 102 LEU A C 1
ATOM 802 O O . LEU A 1 102 ? -1.327 -7.513 -9.107 1.00 97.06 102 LEU A O 1
ATOM 806 N N . LEU A 1 103 ? -0.534 -6.027 -10.609 1.00 97.25 103 LEU A N 1
ATOM 807 C CA . LEU A 1 103 ? 0.632 -5.625 -9.825 1.00 97.25 103 LEU A CA 1
ATOM 808 C C . LEU A 1 103 ? 0.204 -5.112 -8.444 1.00 97.25 103 LEU A C 1
ATOM 810 O O . LEU A 1 103 ? 0.687 -5.602 -7.429 1.00 97.25 103 LEU A O 1
ATOM 814 N N . TYR A 1 104 ? -0.766 -4.200 -8.399 1.00 97.00 104 TYR A N 1
ATOM 815 C CA . TYR A 1 104 ? -1.301 -3.642 -7.159 1.00 97.00 104 TYR A CA 1
ATOM 816 C C . TYR A 1 104 ? -1.865 -4.725 -6.223 1.00 97.00 104 TYR A C 1
ATOM 818 O O . TYR A 1 104 ? -1.495 -4.78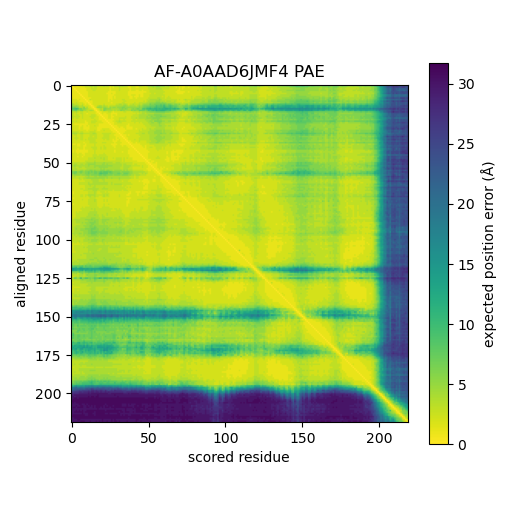8 -5.050 1.00 97.00 104 TYR A O 1
ATOM 826 N N . ILE A 1 105 ? -2.736 -5.607 -6.729 1.00 96.62 105 ILE A N 1
ATOM 827 C CA . ILE A 1 105 ? -3.394 -6.634 -5.906 1.00 96.62 105 ILE A CA 1
ATOM 828 C C . ILE A 1 105 ? -2.375 -7.642 -5.359 1.00 96.62 105 ILE A C 1
ATOM 830 O O . ILE A 1 105 ? -2.391 -7.942 -4.162 1.00 96.62 105 ILE A O 1
ATOM 834 N N . ILE A 1 106 ? -1.478 -8.152 -6.210 1.00 97.69 106 ILE A N 1
ATOM 835 C CA . ILE A 1 106 ? -0.517 -9.191 -5.814 1.00 97.69 106 ILE A CA 1
ATOM 836 C C . ILE A 1 106 ? 0.540 -8.609 -4.868 1.00 97.69 106 ILE A C 1
ATOM 838 O O . ILE A 1 106 ? 0.875 -9.241 -3.866 1.00 97.69 106 ILE A O 1
ATOM 842 N N . SER A 1 107 ? 1.015 -7.383 -5.107 1.00 97.50 107 SER A N 1
ATOM 843 C CA . SER A 1 107 ? 1.924 -6.718 -4.171 1.00 97.50 107 SER A CA 1
ATOM 844 C C . SER A 1 107 ? 1.263 -6.416 -2.827 1.00 97.50 107 SER A C 1
ATOM 846 O O . SER A 1 107 ? 1.894 -6.607 -1.791 1.00 97.50 107 SER A O 1
ATOM 848 N N . GLY A 1 108 ? -0.011 -6.008 -2.808 1.00 96.81 108 GLY A N 1
ATOM 849 C CA . GLY A 1 108 ? -0.764 -5.832 -1.561 1.00 96.81 108 GLY A CA 1
ATOM 850 C C . GLY A 1 108 ? -0.865 -7.123 -0.744 1.00 96.81 108 GLY A C 1
ATOM 851 O O . GLY A 1 108 ? -0.692 -7.110 0.479 1.00 96.81 108 GLY A O 1
ATOM 852 N N . PHE A 1 109 ? -1.078 -8.256 -1.417 1.00 97.00 109 PHE A N 1
ATOM 853 C CA . PHE A 1 109 ? -1.032 -9.574 -0.785 1.00 97.00 109 PHE A CA 1
ATOM 854 C C . PHE A 1 109 ? 0.368 -9.904 -0.243 1.00 97.00 109 PHE A C 1
ATOM 856 O O . PHE A 1 109 ? 0.487 -10.301 0.914 1.00 97.00 109 PHE A O 1
ATOM 863 N N . GLY A 1 110 ? 1.428 -9.683 -1.028 1.00 96.56 110 GLY A N 1
ATOM 864 C CA . GLY A 1 110 ? 2.811 -9.908 -0.593 1.00 96.56 110 GLY A CA 1
ATOM 865 C C . GLY A 1 110 ? 3.215 -9.058 0.618 1.00 96.56 110 GLY A C 1
ATOM 866 O O . GLY A 1 110 ? 3.862 -9.554 1.540 1.00 96.56 110 GLY A O 1
ATOM 867 N N . GLY A 1 111 ? 2.756 -7.805 0.675 1.00 95.62 111 GLY A N 1
ATOM 868 C CA . GLY A 1 111 ? 2.903 -6.950 1.855 1.00 95.62 111 GLY A CA 1
ATOM 869 C C . GLY A 1 111 ? 2.175 -7.511 3.073 1.00 95.62 111 GLY A C 1
ATOM 870 O O . GLY A 1 111 ? 2.765 -7.659 4.140 1.00 95.62 111 GLY A O 1
ATOM 871 N N . SER A 1 112 ? 0.914 -7.901 2.907 1.00 95.06 112 SER A N 1
ATOM 872 C CA . SER A 1 112 ? 0.110 -8.475 3.994 1.00 95.06 112 SER A CA 1
ATOM 873 C C . SER A 1 112 ? 0.698 -9.788 4.520 1.00 95.06 112 SER A C 1
ATOM 875 O O . SER A 1 112 ? 0.679 -10.037 5.723 1.00 95.06 112 SER A O 1
ATOM 877 N N . LEU A 1 113 ? 1.276 -10.605 3.636 1.00 94.94 113 LEU A N 1
ATOM 878 C CA . LEU A 1 113 ? 1.977 -11.828 4.009 1.00 94.94 113 LEU A CA 1
ATOM 879 C C . LEU A 1 113 ? 3.233 -11.524 4.833 1.00 94.94 113 LEU A C 1
ATOM 881 O O . LEU A 1 113 ? 3.413 -12.120 5.892 1.00 94.94 113 LEU A O 1
ATOM 885 N N . LEU A 1 114 ? 4.073 -10.581 4.390 1.00 93.81 114 LEU A N 1
ATOM 886 C CA . LEU A 1 114 ? 5.279 -10.221 5.139 1.00 93.81 114 LEU A CA 1
A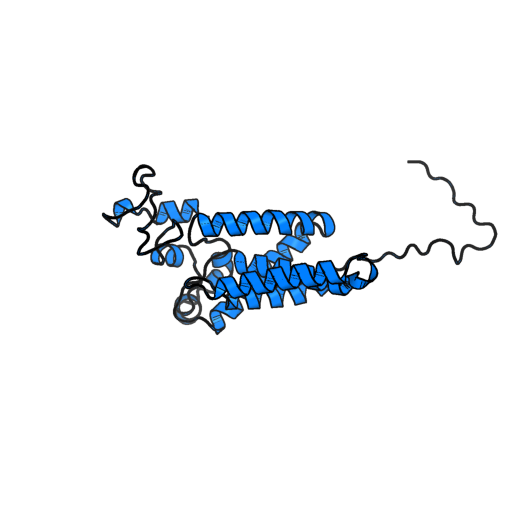TOM 887 C C . LEU A 1 114 ? 4.932 -9.592 6.496 1.00 93.81 114 LEU A C 1
ATOM 889 O O . LEU A 1 114 ? 5.534 -9.945 7.505 1.00 93.81 114 LEU A O 1
ATOM 893 N N . SER A 1 115 ? 3.915 -8.731 6.545 1.00 92.31 115 SER A N 1
ATOM 894 C CA . SER A 1 115 ? 3.383 -8.198 7.801 1.00 92.31 115 SER A CA 1
ATOM 895 C C . SER A 1 115 ? 2.947 -9.310 8.755 1.00 92.31 115 SER A C 1
ATOM 897 O O . SER A 1 115 ? 3.377 -9.330 9.906 1.00 92.31 115 SER A O 1
ATOM 899 N N . ALA A 1 116 ? 2.188 -10.297 8.269 1.00 91.00 116 ALA A N 1
ATOM 900 C CA . ALA A 1 116 ? 1.717 -11.405 9.095 1.00 91.00 116 ALA A CA 1
ATOM 901 C C . ALA A 1 116 ? 2.851 -12.272 9.675 1.00 91.00 116 ALA A C 1
ATOM 903 O O . ALA A 1 116 ? 2.682 -12.870 10.737 1.00 91.00 116 ALA A O 1
ATOM 904 N N . LEU A 1 117 ? 4.004 -12.336 9.001 1.00 89.75 117 LEU A N 1
ATOM 905 C CA . LEU A 1 117 ? 5.171 -13.080 9.479 1.00 89.75 117 LEU A CA 1
ATOM 906 C C . LEU A 1 117 ? 5.901 -12.364 10.625 1.00 89.75 117 LEU A C 1
ATOM 908 O O . LEU A 1 117 ? 6.417 -13.032 11.520 1.00 89.75 117 LEU A O 1
ATOM 912 N N . PHE A 1 118 ? 5.932 -11.027 10.620 1.00 87.12 118 PHE A N 1
ATOM 913 C CA . PHE A 1 118 ? 6.759 -10.240 11.546 1.00 87.12 118 PHE A CA 1
ATOM 914 C C . PHE A 1 118 ? 5.974 -9.442 12.599 1.00 87.12 118 PHE A C 1
ATOM 916 O O . PHE A 1 118 ? 6.534 -9.106 13.643 1.00 87.12 118 PHE A O 1
ATOM 923 N N . ILE A 1 119 ? 4.684 -9.160 12.386 1.00 81.00 119 ILE A N 1
ATOM 924 C CA . ILE A 1 119 ? 3.835 -8.399 13.316 1.00 81.00 119 ILE A CA 1
ATOM 925 C C . ILE A 1 119 ? 2.724 -9.293 13.859 1.00 81.00 119 ILE A C 1
ATOM 927 O O . ILE A 1 119 ? 1.745 -9.574 13.180 1.00 81.00 119 ILE A O 1
ATOM 931 N N . GLN A 1 120 ? 2.840 -9.693 15.127 1.00 74.31 120 GLN A N 1
ATOM 932 C CA . GLN A 1 120 ? 1.884 -10.613 15.765 1.00 74.31 120 GLN A CA 1
ATOM 933 C C . GLN A 1 120 ? 0.925 -9.942 16.763 1.00 74.31 120 GLN A C 1
ATOM 935 O O . GLN A 1 120 ? -0.052 -10.558 17.193 1.00 74.31 120 GLN A O 1
ATOM 940 N N . SER A 1 121 ? 1.194 -8.697 17.164 1.00 75.38 121 SER A N 1
ATOM 941 C CA . SER A 1 121 ? 0.481 -8.014 18.256 1.00 75.38 121 SER A CA 1
ATOM 942 C C . SER A 1 121 ? -0.431 -6.870 17.811 1.00 75.38 121 SER A C 1
ATOM 944 O O . SER A 1 121 ? -1.323 -6.489 18.567 1.00 75.38 121 SER A O 1
ATOM 946 N N . ASN A 1 122 ? -0.240 -6.342 16.600 1.00 82.38 122 ASN A N 1
ATOM 947 C CA . ASN A 1 122 ? -0.987 -5.204 16.071 1.00 82.38 122 ASN A CA 1
ATOM 948 C C . ASN A 1 122 ? -1.823 -5.597 14.855 1.00 82.38 122 ASN A C 1
ATOM 950 O O . ASN A 1 122 ? -1.548 -6.588 14.182 1.00 82.38 122 ASN A O 1
ATOM 954 N N . ILE A 1 123 ? -2.844 -4.789 14.574 1.00 88.69 123 ILE A N 1
ATOM 955 C CA . ILE A 1 123 ? -3.654 -4.941 13.368 1.00 88.69 123 ILE A CA 1
ATOM 956 C C . ILE A 1 123 ? -3.057 -4.128 12.227 1.00 88.69 123 ILE A C 1
ATOM 958 O O . ILE A 1 123 ? -2.559 -3.025 12.452 1.00 88.69 123 ILE A O 1
ATOM 962 N N . SER A 1 124 ? -3.177 -4.639 11.007 1.00 90.25 124 SER A N 1
ATOM 963 C CA . SER A 1 124 ? -2.752 -3.929 9.802 1.00 90.25 124 SER A CA 1
ATOM 964 C C . SER A 1 124 ? -3.927 -3.671 8.866 1.00 90.25 124 SER A C 1
ATOM 966 O O . SER A 1 124 ? -4.811 -4.517 8.674 1.00 90.25 124 SER A O 1
ATOM 968 N N . VAL A 1 125 ? -3.975 -2.452 8.332 1.00 91.75 125 VAL A N 1
ATOM 969 C CA . VAL A 1 125 ? -4.980 -1.980 7.376 1.00 91.75 125 VAL A CA 1
ATOM 970 C C . VAL A 1 125 ? -4.337 -0.982 6.427 1.00 91.75 125 VAL A C 1
ATOM 972 O O . VAL A 1 125 ? -3.493 -0.187 6.838 1.00 91.75 125 VAL A O 1
ATOM 975 N N . GLY A 1 126 ? -4.818 -0.942 5.193 1.00 88.56 126 GLY A N 1
ATOM 976 C CA . GLY A 1 126 ? -4.460 0.099 4.241 1.00 88.56 126 GLY A CA 1
ATOM 977 C C . GLY A 1 126 ? -3.930 -0.455 2.936 1.00 88.56 126 GLY A C 1
ATOM 978 O O . GLY A 1 126 ? -3.339 -1.526 2.871 1.00 88.56 126 GLY A O 1
ATOM 979 N N . ALA A 1 127 ? -4.111 0.347 1.899 1.00 91.75 127 ALA A N 1
ATOM 980 C CA . ALA A 1 127 ? -3.610 0.098 0.558 1.00 91.75 127 ALA A CA 1
ATOM 981 C C . ALA A 1 127 ? -2.090 0.314 0.411 1.00 91.75 127 ALA A C 1
ATOM 983 O O . ALA A 1 127 ? -1.531 0.108 -0.665 1.00 91.75 127 ALA A O 1
ATOM 984 N N . SER A 1 128 ? -1.409 0.752 1.470 1.00 92.69 128 SER A N 1
ATOM 985 C CA . SER A 1 128 ? -0.042 1.260 1.381 1.00 92.69 128 SER A CA 1
ATOM 986 C C . SER A 1 128 ? 0.976 0.181 0.998 1.00 92.69 128 SER A C 1
ATOM 988 O O . SE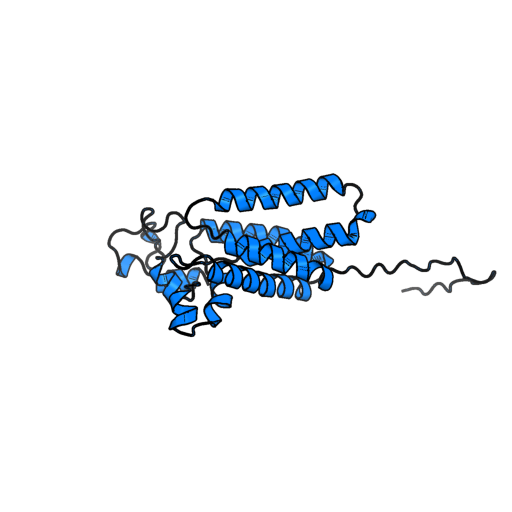R A 1 128 ? 1.895 0.475 0.244 1.00 92.69 128 SER A O 1
ATOM 990 N N . GLY A 1 129 ? 0.782 -1.084 1.389 1.00 93.31 129 GLY A N 1
ATOM 991 C CA . GLY A 1 129 ? 1.609 -2.191 0.884 1.00 93.31 129 GLY A CA 1
ATOM 992 C C . GLY A 1 129 ? 1.523 -2.342 -0.643 1.00 93.31 129 GLY A C 1
ATOM 993 O O . GLY A 1 129 ? 2.540 -2.449 -1.325 1.00 93.31 129 GLY A O 1
ATOM 994 N N . ALA A 1 130 ? 0.316 -2.254 -1.205 1.00 96.12 130 ALA A N 1
ATOM 995 C CA . ALA A 1 130 ? 0.107 -2.292 -2.652 1.00 96.12 130 ALA A CA 1
ATOM 996 C C . ALA A 1 130 ? 0.710 -1.066 -3.362 1.00 96.12 130 ALA A C 1
ATOM 998 O O . ALA A 1 130 ? 1.331 -1.201 -4.416 1.00 96.12 130 ALA A O 1
ATOM 999 N N . LEU A 1 131 ? 0.599 0.120 -2.754 1.00 95.38 131 LEU A N 1
ATOM 1000 C CA . LEU A 1 131 ? 1.240 1.349 -3.230 1.00 95.38 131 LEU A CA 1
ATOM 1001 C C . LEU A 1 131 ? 2.771 1.220 -3.282 1.00 95.38 131 LEU A C 1
ATOM 1003 O O . LEU A 1 131 ? 3.385 1.572 -4.288 1.00 95.38 131 LEU A O 1
ATOM 1007 N N . PHE A 1 132 ? 3.388 0.678 -2.231 1.00 96.00 132 PHE A N 1
ATOM 1008 C CA . PHE A 1 132 ? 4.818 0.364 -2.231 1.00 96.00 132 PHE A CA 1
ATOM 1009 C C . PHE A 1 132 ? 5.179 -0.661 -3.308 1.00 96.00 132 PHE A C 1
ATOM 1011 O O . PHE A 1 132 ? 6.245 -0.561 -3.911 1.00 96.00 132 PHE A O 1
ATOM 1018 N N . GLY A 1 133 ? 4.272 -1.587 -3.617 1.00 96.94 133 GLY A N 1
ATOM 1019 C CA . GLY A 1 133 ? 4.387 -2.467 -4.775 1.00 96.94 133 GLY A CA 1
ATOM 1020 C C . GLY A 1 133 ? 4.458 -1.735 -6.108 1.00 96.94 133 GLY A C 1
ATOM 1021 O O . GLY A 1 133 ? 5.321 -2.045 -6.925 1.00 96.94 133 GLY A O 1
ATOM 1022 N N . LEU A 1 134 ? 3.617 -0.719 -6.317 1.00 96.62 134 LEU A N 1
ATOM 1023 C CA . LEU A 1 134 ? 3.693 0.119 -7.518 1.00 96.62 134 LEU A CA 1
ATOM 1024 C C . LEU A 1 134 ? 5.032 0.867 -7.607 1.00 96.62 134 LEU A C 1
ATOM 1026 O O . LEU A 1 134 ? 5.627 0.913 -8.681 1.00 96.62 134 LEU A O 1
ATOM 1030 N N . LEU A 1 135 ? 5.543 1.385 -6.483 1.00 95.75 135 LEU A N 1
ATOM 1031 C CA . LEU A 1 135 ? 6.873 2.010 -6.421 1.00 95.75 135 LEU A CA 1
ATOM 1032 C C . LEU A 1 135 ? 8.001 1.011 -6.731 1.00 95.75 135 LEU A C 1
ATOM 1034 O O . LEU A 1 135 ? 8.936 1.346 -7.457 1.00 95.75 135 LEU A O 1
ATOM 1038 N N . GLY A 1 136 ? 7.902 -0.219 -6.220 1.00 96.31 136 GLY A N 1
ATOM 1039 C CA . GLY A 1 136 ? 8.817 -1.309 -6.561 1.00 96.31 136 GLY A CA 1
ATOM 1040 C C . GLY A 1 136 ? 8.776 -1.636 -8.051 1.00 96.31 136 GLY A C 1
ATOM 1041 O O . GLY A 1 136 ? 9.822 -1.721 -8.688 1.00 96.31 136 GLY A O 1
ATOM 1042 N N . GLY A 1 137 ? 7.578 -1.720 -8.632 1.00 96.19 137 GLY A N 1
ATOM 1043 C CA . GLY A 1 137 ? 7.397 -1.925 -10.066 1.00 96.19 137 GLY A CA 1
ATOM 1044 C C . GLY A 1 137 ? 8.022 -0.808 -10.902 1.00 96.19 137 GLY A C 1
ATOM 1045 O O . GLY A 1 137 ? 8.749 -1.095 -11.849 1.00 96.19 137 GLY A O 1
ATOM 1046 N N . MET A 1 138 ? 7.817 0.458 -10.520 1.00 93.81 138 MET A N 1
ATOM 1047 C CA . MET A 1 138 ? 8.469 1.603 -11.170 1.00 93.81 138 MET A CA 1
ATOM 1048 C C . MET A 1 138 ? 9.996 1.502 -11.131 1.00 93.81 138 MET A C 1
ATOM 1050 O O . MET A 1 138 ? 10.657 1.848 -12.107 1.00 93.81 138 MET A O 1
ATOM 1054 N N . LEU A 1 139 ? 10.567 1.024 -10.022 1.00 94.12 139 LEU A N 1
ATOM 1055 C CA . LEU A 1 139 ? 12.012 0.847 -9.924 1.00 94.12 139 LEU A CA 1
ATOM 1056 C C . LEU A 1 139 ? 12.505 -0.232 -10.895 1.00 94.12 139 LEU A C 1
ATOM 1058 O O . LEU A 1 139 ? 13.507 -0.027 -11.579 1.00 94.12 139 LEU A O 1
ATOM 1062 N N . SER A 1 140 ? 11.789 -1.350 -11.005 1.00 94.06 140 SER A N 1
ATOM 1063 C CA . SER A 1 140 ? 12.112 -2.409 -11.970 1.00 94.06 140 SER A CA 1
ATOM 1064 C C . SER A 1 140 ? 11.973 -1.947 -13.412 1.00 94.06 140 SER A C 1
ATOM 1066 O O . SER A 1 140 ? 12.810 -2.285 -14.247 1.00 94.06 140 SER A O 1
ATOM 1068 N N . GLU A 1 141 ? 10.949 -1.145 -13.708 1.00 92.31 141 GLU A N 1
ATOM 1069 C CA . GLU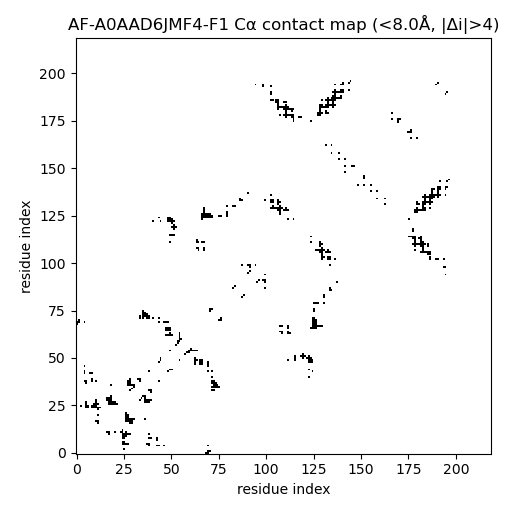 A 1 141 ? 10.740 -0.527 -15.020 1.00 92.31 141 GLU A CA 1
ATOM 1070 C C . GLU A 1 141 ? 11.911 0.384 -15.394 1.00 92.31 141 GLU A C 1
ATOM 1072 O O . GLU A 1 141 ? 12.458 0.254 -16.493 1.00 92.31 141 GLU A O 1
ATOM 1077 N N . LEU A 1 142 ? 12.350 1.224 -14.452 1.00 90.25 142 LEU A N 1
ATOM 1078 C CA . LEU A 1 142 ? 13.471 2.138 -14.632 1.00 90.25 142 LEU A CA 1
ATOM 1079 C C . LEU A 1 142 ? 14.789 1.387 -14.864 1.00 90.25 142 LEU A C 1
ATOM 1081 O O . LEU A 1 142 ? 15.573 1.778 -15.727 1.00 90.25 142 LEU A O 1
ATOM 1085 N N . ILE A 1 143 ? 15.030 0.304 -14.118 1.00 89.94 143 ILE A N 1
ATOM 1086 C CA . ILE A 1 143 ? 16.220 -0.544 -14.287 1.00 89.94 143 ILE A CA 1
ATOM 1087 C C . ILE A 1 143 ? 16.184 -1.260 -15.642 1.00 89.94 143 ILE A C 1
ATOM 1089 O O . ILE A 1 143 ? 17.187 -1.285 -16.352 1.00 89.94 143 ILE A O 1
ATOM 1093 N N . THR A 1 144 ? 15.029 -1.804 -16.032 1.00 88.38 144 THR A N 1
ATOM 1094 C CA . THR A 1 144 ? 14.878 -2.552 -17.292 1.00 88.38 144 THR A CA 1
ATOM 1095 C C . THR A 1 144 ? 15.017 -1.642 -18.515 1.00 88.38 144 THR A C 1
ATOM 1097 O O . THR A 1 144 ? 15.572 -2.046 -19.533 1.00 88.38 144 THR A O 1
ATOM 1100 N N . ASN A 1 145 ? 14.560 -0.391 -18.414 1.00 84.94 145 ASN A N 1
ATOM 1101 C CA . ASN A 1 145 ? 14.570 0.588 -19.505 1.00 84.94 145 ASN A CA 1
ATOM 1102 C C . ASN A 1 145 ? 15.640 1.678 -19.319 1.00 84.94 145 ASN A C 1
ATOM 1104 O O . ASN A 1 145 ? 15.512 2.776 -19.862 1.00 84.94 145 ASN A O 1
ATOM 1108 N N . TRP A 1 146 ? 16.709 1.383 -18.572 1.00 82.69 146 TRP A N 1
ATOM 1109 C CA . TRP A 1 146 ? 17.733 2.348 -18.148 1.00 82.69 146 TRP A CA 1
ATOM 1110 C C . TRP A 1 146 ? 18.305 3.212 -19.281 1.00 82.69 146 TRP A C 1
ATOM 1112 O O . TRP A 1 146 ? 18.613 4.388 -19.085 1.00 82.69 146 TRP A O 1
ATOM 1122 N N . THR A 1 147 ? 18.443 2.641 -20.478 1.00 79.69 147 THR A N 1
ATOM 1123 C CA . THR A 1 147 ? 19.022 3.300 -21.658 1.00 79.69 147 THR A CA 1
ATOM 1124 C C . THR A 1 147 ? 18.096 4.323 -22.319 1.00 79.69 147 THR A C 1
ATOM 1126 O O . THR A 1 147 ? 18.589 5.206 -23.015 1.00 79.69 147 THR A O 1
ATOM 1129 N N . ILE A 1 148 ? 16.782 4.247 -22.085 1.00 77.81 148 ILE A N 1
ATOM 1130 C CA . ILE A 1 148 ? 15.775 5.133 -22.696 1.00 77.81 148 ILE A CA 1
ATOM 1131 C C . ILE A 1 148 ? 15.671 6.464 -21.933 1.00 77.81 148 ILE A C 1
ATOM 1133 O O . ILE A 1 148 ? 15.356 7.507 -22.507 1.00 77.81 148 ILE A O 1
ATOM 1137 N N . TYR A 1 149 ? 15.960 6.457 -20.632 1.00 77.31 149 TYR A N 1
ATOM 1138 C CA . TYR A 1 149 ? 15.804 7.630 -19.779 1.00 77.31 149 TYR A CA 1
ATOM 1139 C C . TYR A 1 149 ? 16.977 8.613 -19.922 1.00 77.31 149 TYR A C 1
ATOM 1141 O O . TYR A 1 149 ? 18.097 8.346 -19.476 1.00 77.31 149 TYR A O 1
ATOM 1149 N N . ALA A 1 150 ? 16.697 9.809 -20.455 1.00 74.81 150 ALA A N 1
ATOM 1150 C CA . ALA A 1 150 ? 17.682 10.888 -20.595 1.00 74.81 150 ALA A CA 1
ATOM 1151 C C . ALA A 1 150 ? 18.325 11.272 -19.243 1.00 74.81 150 ALA A C 1
ATOM 1153 O O . ALA A 1 150 ? 19.548 11.294 -19.115 1.00 74.81 150 ALA A O 1
ATOM 1154 N N . ASN A 1 151 ? 17.501 11.458 -18.202 1.00 83.50 151 ASN A N 1
ATOM 1155 C CA . ASN A 1 151 ? 17.927 11.826 -16.843 1.00 83.50 151 ASN A CA 1
ATOM 1156 C C . ASN A 1 151 ? 17.795 10.660 -15.843 1.00 83.50 151 ASN A C 1
ATOM 1158 O O . ASN A 1 151 ? 17.318 10.833 -14.721 1.00 83.50 151 ASN A O 1
ATOM 1162 N N . LYS A 1 152 ? 18.219 9.458 -16.249 1.00 84.50 152 LYS A N 1
ATOM 1163 C CA . LYS A 1 152 ? 18.097 8.205 -15.475 1.00 84.50 152 LYS A CA 1
ATOM 1164 C C . LYS A 1 152 ? 18.595 8.270 -14.028 1.00 84.50 152 LYS A C 1
ATOM 1166 O O . LYS A 1 152 ? 17.912 7.791 -13.131 1.00 84.50 152 LYS A O 1
ATOM 1171 N N . VAL A 1 153 ? 19.742 8.908 -13.783 1.00 83.88 153 VAL A N 1
ATOM 1172 C CA . VAL A 1 153 ? 20.321 9.009 -12.430 1.00 83.88 153 VAL A CA 1
ATOM 1173 C C . VAL A 1 153 ? 19.442 9.866 -11.522 1.00 83.88 153 VAL A C 1
ATOM 1175 O O . VAL A 1 153 ? 19.171 9.474 -10.392 1.00 83.88 153 VAL A O 1
ATOM 1178 N N . ALA A 1 154 ? 18.942 10.998 -12.024 1.00 84.62 154 ALA A N 1
ATOM 1179 C CA . ALA A 1 154 ? 18.036 11.852 -11.264 1.00 84.62 154 ALA A CA 1
ATOM 1180 C C . ALA A 1 154 ? 16.719 11.123 -10.958 1.00 84.62 154 ALA A C 1
ATOM 1182 O O . ALA A 1 154 ? 16.304 11.091 -9.805 1.00 84.62 154 ALA A O 1
ATOM 1183 N N . ALA A 1 155 ? 16.117 10.465 -11.956 1.00 84.50 155 ALA A N 1
ATOM 1184 C CA . ALA A 1 155 ? 14.890 9.686 -11.770 1.00 84.50 155 ALA A CA 1
ATOM 1185 C C . ALA A 1 155 ? 15.064 8.563 -10.731 1.00 84.50 155 ALA A C 1
ATOM 1187 O O . ALA A 1 155 ? 14.218 8.396 -9.852 1.00 84.50 155 ALA A O 1
ATOM 1188 N N . PHE A 1 156 ? 16.187 7.841 -10.790 1.00 89.25 156 PHE A N 1
ATOM 1189 C CA . PHE A 1 156 ? 16.527 6.791 -9.833 1.00 89.25 156 PHE A CA 1
ATOM 1190 C C . PHE A 1 156 ? 16.682 7.343 -8.415 1.00 89.25 156 PHE A C 1
ATOM 1192 O O . PHE A 1 156 ? 16.050 6.837 -7.489 1.00 89.25 156 PHE A O 1
ATOM 1199 N N . ILE A 1 157 ? 17.471 8.409 -8.244 1.00 88.25 157 ILE A N 1
ATOM 1200 C CA . ILE A 1 157 ? 17.688 9.038 -6.935 1.00 88.25 157 ILE A CA 1
ATOM 1201 C C . ILE A 1 157 ? 16.365 9.552 -6.368 1.00 88.25 157 ILE A C 1
ATOM 1203 O O . ILE A 1 157 ? 16.063 9.279 -5.210 1.00 88.25 157 ILE A O 1
ATOM 1207 N N . THR A 1 158 ? 15.546 10.242 -7.167 1.00 88.06 158 THR A N 1
ATOM 1208 C CA . THR A 1 158 ? 14.232 10.727 -6.726 1.00 88.06 158 THR A CA 1
ATOM 1209 C C . THR A 1 158 ? 13.348 9.578 -6.252 1.00 88.06 158 THR A C 1
ATOM 1211 O O . THR A 1 158 ? 12.764 9.672 -5.173 1.00 88.06 158 THR A O 1
ATOM 1214 N N . LEU A 1 159 ? 13.278 8.478 -7.007 1.00 89.19 159 LEU A N 1
ATOM 1215 C CA . LEU A 1 159 ? 12.463 7.325 -6.632 1.00 89.19 159 LEU A CA 1
ATOM 1216 C C . LEU A 1 159 ? 12.962 6.668 -5.338 1.00 89.19 159 LEU A C 1
ATOM 1218 O O . LEU A 1 159 ? 12.166 6.410 -4.436 1.00 89.19 159 LEU A O 1
ATOM 1222 N N . VAL A 1 160 ? 14.274 6.462 -5.207 1.00 90.62 160 VAL A N 1
ATOM 1223 C CA . VAL A 1 160 ? 14.887 5.897 -3.994 1.00 90.62 160 VAL A CA 1
ATOM 1224 C C . VAL A 1 160 ? 14.659 6.798 -2.782 1.00 90.62 160 VAL A C 1
ATOM 1226 O O . VAL A 1 160 ? 14.306 6.298 -1.716 1.00 90.62 160 VAL A O 1
ATOM 1229 N N . VAL A 1 161 ? 14.790 8.119 -2.934 1.00 89.25 161 VAL A N 1
ATOM 1230 C CA . VAL A 1 161 ? 14.515 9.084 -1.859 1.00 89.25 161 VAL A CA 1
ATOM 1231 C C . VAL A 1 161 ? 13.048 9.023 -1.439 1.00 89.25 161 VAL A C 1
ATOM 1233 O O . VAL A 1 161 ? 12.771 8.970 -0.244 1.00 89.25 161 VAL A O 1
ATOM 1236 N N . ILE A 1 162 ? 12.107 8.964 -2.388 1.00 88.00 162 ILE A N 1
ATOM 1237 C CA . ILE A 1 162 ? 10.677 8.816 -2.078 1.00 88.00 162 ILE A CA 1
ATOM 1238 C C . ILE A 1 162 ? 10.433 7.533 -1.275 1.00 88.00 162 ILE A C 1
ATOM 1240 O O . ILE A 1 162 ? 9.761 7.581 -0.244 1.00 88.00 162 ILE A O 1
ATOM 1244 N N . ILE A 1 163 ? 10.995 6.401 -1.705 1.00 89.31 163 ILE A N 1
ATOM 1245 C CA . ILE A 1 163 ? 10.851 5.115 -1.006 1.00 89.31 163 ILE A CA 1
ATOM 1246 C C . ILE A 1 163 ? 11.434 5.205 0.411 1.00 89.31 163 ILE A C 1
ATOM 1248 O O . ILE A 1 163 ? 10.760 4.842 1.376 1.00 89.31 163 ILE A O 1
ATOM 1252 N N . ALA A 1 164 ? 12.652 5.735 0.550 1.00 88.19 164 ALA A N 1
ATOM 1253 C CA . ALA A 1 164 ? 13.339 5.856 1.832 1.00 88.19 164 ALA A CA 1
ATOM 1254 C C . ALA A 1 164 ? 12.588 6.772 2.809 1.00 88.19 164 ALA A C 1
ATOM 1256 O O . ALA A 1 164 ? 12.409 6.412 3.970 1.00 88.19 164 ALA A O 1
ATOM 1257 N N . VAL A 1 165 ? 12.096 7.924 2.340 1.00 84.94 165 VAL A N 1
ATOM 1258 C CA . VAL A 1 165 ? 11.302 8.850 3.158 1.00 84.94 165 VAL A CA 1
ATOM 1259 C C . VAL A 1 165 ? 9.999 8.195 3.612 1.00 84.94 165 VAL A C 1
ATOM 1261 O O . VAL A 1 165 ? 9.656 8.304 4.786 1.00 84.94 165 VAL A O 1
ATOM 1264 N N . ASN A 1 166 ? 9.290 7.471 2.739 1.00 86.06 166 ASN A N 1
ATOM 1265 C CA . ASN A 1 166 ? 8.050 6.797 3.136 1.00 86.06 166 ASN A CA 1
ATOM 1266 C C . ASN A 1 166 ? 8.300 5.673 4.162 1.00 86.06 166 ASN A C 1
ATOM 1268 O O . ASN A 1 166 ? 7.533 5.552 5.115 1.00 86.06 166 ASN A O 1
ATOM 1272 N N . LEU A 1 167 ? 9.390 4.905 4.030 1.00 85.19 167 LEU A N 1
ATOM 1273 C CA . LEU A 1 167 ? 9.779 3.903 5.037 1.00 85.19 167 LEU A CA 1
ATOM 1274 C C . LEU A 1 167 ? 10.209 4.543 6.366 1.00 85.19 167 LEU A C 1
ATOM 1276 O O . LEU A 1 167 ? 9.892 4.021 7.436 1.00 85.19 167 LEU A O 1
ATOM 1280 N N . ALA A 1 168 ? 10.897 5.689 6.313 1.00 81.88 168 ALA A N 1
ATOM 1281 C CA . ALA A 1 168 ? 11.279 6.447 7.502 1.00 81.88 168 ALA A CA 1
ATOM 1282 C C . ALA A 1 168 ? 10.047 6.996 8.237 1.00 81.88 168 ALA A C 1
ATOM 1284 O O . ALA A 1 168 ? 9.967 6.903 9.460 1.00 81.88 168 ALA A O 1
ATOM 1285 N N . VAL A 1 169 ? 9.049 7.498 7.499 1.00 77.06 169 VAL A N 1
ATOM 1286 C CA . VAL A 1 169 ? 7.747 7.882 8.067 1.00 77.06 169 VAL A CA 1
ATOM 1287 C C . VAL A 1 169 ? 7.084 6.687 8.747 1.00 77.06 169 VAL A C 1
ATOM 1289 O O . VAL A 1 169 ? 6.482 6.857 9.802 1.00 77.06 169 VAL A O 1
ATOM 1292 N N . GLY A 1 170 ? 7.242 5.473 8.220 1.00 71.56 170 GLY A N 1
ATOM 1293 C CA . GLY A 1 170 ? 6.680 4.273 8.831 1.00 71.56 170 GLY A CA 1
ATOM 1294 C C . GLY A 1 170 ? 7.329 3.802 10.137 1.00 71.56 170 GLY A C 1
ATOM 1295 O O . GLY A 1 170 ? 6.854 2.841 10.734 1.00 71.56 170 GLY A O 1
ATOM 1296 N N . ILE A 1 171 ? 8.357 4.501 10.633 1.00 73.12 171 ILE A N 1
ATOM 1297 C CA . ILE A 1 171 ? 8.849 4.351 12.016 1.00 73.12 171 ILE A CA 1
ATOM 1298 C C . ILE A 1 171 ? 7.829 4.924 13.021 1.00 73.12 171 ILE A C 1
ATOM 1300 O O . ILE A 1 171 ? 7.844 4.575 14.203 1.00 73.12 171 ILE A O 1
ATOM 1304 N N . LEU A 1 172 ? 6.913 5.790 12.565 1.00 72.00 172 LEU A N 1
ATOM 1305 C CA . LEU A 1 172 ? 5.834 6.303 13.399 1.00 72.00 172 LEU A CA 1
ATOM 1306 C C . LEU A 1 172 ? 4.908 5.167 13.871 1.00 72.00 172 LEU A C 1
ATOM 1308 O O . LEU A 1 172 ? 4.603 4.241 13.113 1.00 72.00 172 LEU A O 1
ATOM 1312 N N . PRO A 1 173 ? 4.400 5.247 15.115 1.00 65.06 173 PRO A N 1
ATOM 1313 C CA . PRO A 1 173 ? 3.486 4.243 15.639 1.00 65.06 173 PRO A CA 1
ATOM 1314 C C . PRO A 1 173 ? 2.226 4.165 14.769 1.00 65.06 173 PRO A C 1
ATOM 1316 O O . PRO A 1 173 ? 1.720 5.192 14.315 1.00 65.06 173 PRO A O 1
ATOM 1319 N N . HIS A 1 174 ? 1.675 2.955 14.628 1.00 70.00 174 HIS A N 1
ATOM 1320 C CA . HIS A 1 174 ? 0.514 2.604 13.788 1.00 70.00 174 HIS A CA 1
ATOM 1321 C C . HIS A 1 174 ? 0.791 2.447 12.283 1.00 70.00 174 HIS A C 1
ATOM 1323 O O . HIS A 1 174 ? -0.159 2.221 11.529 1.00 70.00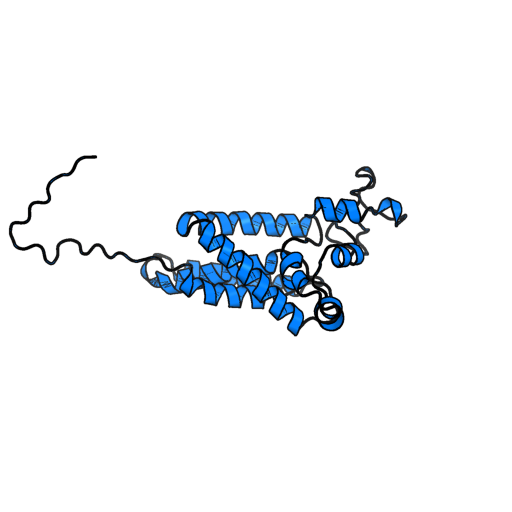 174 HIS A O 1
ATOM 1329 N N . ILE A 1 175 ? 2.050 2.527 11.838 1.00 77.25 175 ILE A N 1
ATOM 1330 C CA . ILE A 1 175 ? 2.429 2.238 10.449 1.00 77.25 175 ILE A CA 1
ATOM 1331 C C . ILE A 1 175 ? 3.102 0.866 10.359 1.00 77.25 175 ILE A C 1
ATOM 1333 O O . ILE A 1 175 ? 3.899 0.477 11.208 1.00 77.25 175 ILE A O 1
ATOM 1337 N N . ASP A 1 176 ? 2.738 0.117 9.322 1.00 83.31 176 ASP A N 1
ATOM 1338 C CA . ASP A 1 176 ? 3.216 -1.236 9.080 1.00 83.31 176 ASP A CA 1
ATOM 1339 C C . ASP A 1 176 ? 4.326 -1.246 8.020 1.00 83.31 176 ASP A C 1
ATOM 1341 O O . ASP A 1 176 ? 4.083 -1.406 6.821 1.00 83.31 176 ASP A O 1
ATOM 1345 N N . ASN A 1 177 ? 5.566 -1.080 8.481 1.00 87.06 177 ASN A N 1
ATOM 1346 C CA . ASN A 1 177 ? 6.737 -1.104 7.606 1.00 87.06 177 ASN A CA 1
ATOM 1347 C C . ASN A 1 177 ? 7.001 -2.479 6.981 1.00 87.06 177 ASN A C 1
ATOM 1349 O O . ASN A 1 177 ? 7.540 -2.550 5.877 1.00 87.06 177 ASN A O 1
ATOM 1353 N N . PHE A 1 178 ? 6.607 -3.578 7.631 1.00 90.44 178 PHE A N 1
ATOM 1354 C CA . PHE A 1 178 ? 6.763 -4.907 7.038 1.00 90.44 178 PHE A CA 1
ATOM 1355 C C . PHE A 1 178 ? 5.814 -5.090 5.850 1.00 90.44 178 PHE A C 1
ATOM 1357 O O . PHE A 1 178 ? 6.225 -5.640 4.828 1.00 90.44 178 PHE A O 1
ATOM 1364 N N . ALA A 1 179 ? 4.596 -4.545 5.919 1.00 91.31 179 ALA A N 1
ATOM 1365 C CA . ALA A 1 179 ? 3.701 -4.494 4.768 1.00 91.31 179 ALA A CA 1
ATOM 1366 C C . ALA A 1 179 ? 4.284 -3.669 3.614 1.00 91.31 179 ALA A C 1
ATOM 1368 O O . ALA A 1 179 ? 4.174 -4.076 2.456 1.00 91.31 179 ALA A O 1
ATOM 1369 N N . HIS A 1 180 ? 4.933 -2.539 3.910 1.00 94.44 180 HIS A N 1
ATOM 1370 C CA . HIS A 1 180 ? 5.587 -1.705 2.892 1.00 94.44 180 HIS A CA 1
ATOM 1371 C C . HIS A 1 180 ? 6.754 -2.428 2.226 1.00 94.44 180 HIS A C 1
ATOM 1373 O O . HIS A 1 180 ? 6.815 -2.482 1.000 1.00 94.44 180 HIS A O 1
ATOM 1379 N N . ILE A 1 181 ? 7.634 -3.043 3.016 1.00 94.56 181 ILE A N 1
ATOM 1380 C CA . ILE A 1 181 ? 8.790 -3.794 2.511 1.00 94.56 181 ILE A CA 1
ATOM 1381 C C . ILE A 1 181 ? 8.333 -4.995 1.676 1.00 94.56 181 ILE A C 1
ATOM 1383 O O . ILE A 1 181 ? 8.830 -5.200 0.569 1.00 94.56 181 ILE A O 1
ATOM 1387 N N . GLY A 1 182 ? 7.364 -5.772 2.169 1.00 95.56 182 GLY A N 1
ATOM 1388 C CA . GLY A 1 182 ? 6.855 -6.947 1.460 1.00 95.56 182 GLY A CA 1
ATOM 1389 C C . GLY A 1 182 ? 6.139 -6.578 0.170 1.00 95.56 182 GLY A C 1
ATOM 1390 O O . GLY A 1 182 ? 6.330 -7.235 -0.857 1.00 95.56 182 GLY A O 1
ATOM 1391 N N . GLY A 1 183 ? 5.374 -5.486 0.198 1.00 96.94 183 GLY A N 1
ATOM 1392 C CA . GLY A 1 183 ? 4.720 -4.935 -0.979 1.00 96.94 183 GLY A CA 1
ATOM 1393 C C . GLY A 1 183 ? 5.725 -4.466 -2.021 1.00 96.94 183 GLY A C 1
ATOM 1394 O O . GLY A 1 183 ? 5.644 -4.891 -3.174 1.00 96.94 183 GLY A O 1
ATOM 1395 N N . PHE A 1 184 ? 6.717 -3.676 -1.601 1.00 97.19 184 PHE A N 1
ATOM 1396 C CA . PHE A 1 184 ? 7.807 -3.199 -2.450 1.00 97.19 184 PHE A CA 1
ATOM 1397 C C . PHE A 1 184 ? 8.576 -4.344 -3.100 1.00 97.19 184 PHE A C 1
ATOM 1399 O O . PHE A 1 184 ? 8.712 -4.357 -4.320 1.00 97.19 184 PHE A O 1
ATOM 1406 N N . LEU A 1 185 ? 9.031 -5.328 -2.318 1.00 97.44 185 LEU A N 1
ATOM 1407 C CA . LEU A 1 185 ? 9.794 -6.460 -2.840 1.00 97.44 185 LEU A CA 1
ATOM 1408 C C . LEU A 1 185 ? 8.967 -7.271 -3.844 1.00 97.44 185 LEU A C 1
ATOM 1410 O O . LEU A 1 185 ? 9.451 -7.601 -4.924 1.00 97.44 185 LEU A O 1
ATOM 1414 N N . SER A 1 186 ? 7.700 -7.535 -3.519 1.00 97.25 186 SER A N 1
ATOM 1415 C CA . SER A 1 186 ? 6.792 -8.247 -4.422 1.00 97.25 186 SER A CA 1
ATOM 1416 C C . SER A 1 186 ? 6.584 -7.470 -5.722 1.00 97.25 186 SER A C 1
ATOM 1418 O O . SER A 1 186 ? 6.702 -8.031 -6.805 1.00 97.25 186 SER A O 1
ATOM 1420 N N . GLY A 1 187 ? 6.315 -6.166 -5.630 1.00 97.19 187 GLY A N 1
ATOM 1421 C CA . GLY A 1 187 ? 6.116 -5.310 -6.798 1.00 97.19 187 GLY A CA 1
ATOM 1422 C C . GLY A 1 187 ? 7.370 -5.118 -7.642 1.00 97.19 187 GLY A C 1
ATOM 1423 O O . GLY A 1 187 ? 7.283 -5.117 -8.865 1.00 97.19 187 GLY A O 1
ATOM 1424 N N . PHE A 1 188 ? 8.539 -5.045 -7.011 1.00 97.31 188 PHE A N 1
ATOM 1425 C CA . PHE A 1 188 ? 9.830 -5.015 -7.687 1.00 97.31 188 PHE A CA 1
ATOM 1426 C C . PHE A 1 188 ? 10.035 -6.282 -8.529 1.00 97.31 188 PHE A C 1
ATOM 1428 O O . PHE A 1 188 ? 10.280 -6.208 -9.733 1.00 97.31 188 PHE A O 1
ATOM 1435 N N . LEU A 1 189 ? 9.840 -7.463 -7.943 1.00 97.19 189 LEU A N 1
ATOM 1436 C CA . LEU A 1 189 ? 9.993 -8.718 -8.683 1.00 97.19 189 LEU A CA 1
ATOM 1437 C C . LEU A 1 189 ? 8.950 -8.863 -9.802 1.00 97.19 189 LEU A C 1
ATOM 1439 O O . LEU A 1 189 ? 9.297 -9.206 -10.931 1.00 97.19 189 LEU A O 1
ATOM 1443 N N . LEU A 1 190 ? 7.685 -8.539 -9.522 1.00 96.31 190 LEU A N 1
ATOM 1444 C CA . LEU A 1 190 ? 6.607 -8.572 -10.517 1.00 96.31 190 LEU A CA 1
ATOM 1445 C C . LEU A 1 190 ? 6.792 -7.533 -11.627 1.00 96.31 190 LEU A C 1
ATOM 1447 O O . LEU A 1 190 ? 6.371 -7.771 -12.758 1.00 96.31 190 LEU A O 1
ATOM 1451 N N . GLY A 1 191 ? 7.434 -6.402 -11.334 1.00 94.81 191 GLY A N 1
ATOM 1452 C CA . GLY A 1 191 ? 7.719 -5.343 -12.296 1.00 94.81 191 GLY A CA 1
ATOM 1453 C C . GLY A 1 191 ? 8.540 -5.837 -13.486 1.00 94.81 191 GLY A C 1
ATOM 1454 O O . GLY A 1 191 ? 8.222 -5.488 -14.619 1.00 94.81 191 GLY A O 1
ATOM 1455 N N . PHE A 1 192 ? 9.505 -6.735 -13.261 1.00 93.25 192 PHE A N 1
ATOM 1456 C CA . PHE A 1 192 ? 10.287 -7.355 -14.340 1.00 93.25 192 PHE A CA 1
ATOM 1457 C C . PHE A 1 192 ? 9.458 -8.235 -15.279 1.00 93.25 192 PHE A C 1
ATOM 1459 O O . PHE A 1 192 ? 9.895 -8.505 -16.392 1.00 93.25 192 PHE A O 1
ATOM 1466 N N . VAL A 1 193 ? 8.277 -8.684 -14.847 1.00 93.12 193 VAL A N 1
ATOM 1467 C CA . VAL A 1 193 ? 7.388 -9.547 -15.636 1.00 93.12 193 VAL A CA 1
ATOM 1468 C C . VAL A 1 193 ? 6.267 -8.727 -16.270 1.00 93.12 193 VAL A C 1
ATOM 1470 O O . VAL A 1 193 ? 6.022 -8.811 -17.472 1.00 93.12 193 VAL A O 1
ATOM 1473 N N . PHE A 1 194 ? 5.573 -7.911 -15.476 1.00 89.69 194 PHE A N 1
ATOM 1474 C CA . PHE A 1 194 ? 4.395 -7.178 -15.933 1.00 89.69 194 PHE A CA 1
ATOM 1475 C C . PHE A 1 194 ? 4.735 -5.879 -16.662 1.00 89.69 194 PHE A C 1
ATOM 1477 O O . PHE A 1 194 ? 4.029 -5.517 -17.603 1.00 89.69 194 PHE A O 1
ATOM 1484 N N . LEU A 1 195 ? 5.812 -5.187 -16.289 1.00 89.00 195 LEU A N 1
ATOM 1485 C CA . LEU A 1 195 ? 6.159 -3.877 -16.854 1.00 89.00 195 LEU A CA 1
ATOM 1486 C C . LEU A 1 195 ? 7.209 -3.974 -17.971 1.00 89.00 195 LEU A C 1
ATOM 1488 O O . LEU A 1 195 ? 7.921 -3.014 -18.263 1.00 89.00 195 LEU A O 1
ATOM 1492 N N . ILE A 1 196 ? 7.285 -5.128 -18.641 1.00 82.56 196 ILE A N 1
ATOM 1493 C CA . ILE A 1 196 ? 8.104 -5.282 -19.843 1.00 82.56 196 ILE A CA 1
ATOM 1494 C C . ILE A 1 196 ? 7.522 -4.393 -20.942 1.00 82.56 196 ILE A C 1
ATOM 1496 O O . ILE A 1 196 ? 6.386 -4.588 -21.391 1.00 82.56 196 ILE A O 1
ATOM 1500 N N . ARG A 1 197 ? 8.328 -3.436 -21.406 1.00 74.12 197 ARG A N 1
ATOM 1501 C CA . ARG A 1 197 ? 8.085 -2.747 -22.670 1.00 74.12 197 ARG A CA 1
ATOM 1502 C C . ARG A 1 197 ? 8.697 -3.587 -23.784 1.00 74.12 197 ARG A C 1
ATOM 1504 O O . ARG A 1 197 ? 9.918 -3.748 -23.791 1.00 74.12 197 ARG A O 1
ATOM 1511 N N . PRO A 1 198 ? 7.904 -4.125 -24.725 1.00 62.81 198 PRO A N 1
ATOM 1512 C CA . PRO A 1 198 ? 8.484 -4.698 -25.923 1.00 62.81 198 PRO A CA 1
ATOM 1513 C C . PRO A 1 198 ? 9.182 -3.564 -26.673 1.00 62.81 198 PRO A C 1
ATOM 1515 O O . PRO A 1 198 ? 8.539 -2.698 -27.266 1.00 62.81 198 PRO A O 1
ATOM 1518 N N . GLN A 1 199 ? 10.512 -3.547 -26.611 1.00 58.44 199 GLN A N 1
ATOM 1519 C CA . GLN A 1 199 ? 11.320 -2.741 -27.508 1.00 58.44 199 GLN A CA 1
ATOM 1520 C C . GLN A 1 199 ? 11.224 -3.415 -28.872 1.00 58.44 199 GLN A C 1
ATOM 1522 O O . GLN A 1 199 ? 12.092 -4.196 -29.259 1.00 58.44 199 GLN A O 1
ATOM 1527 N N . PHE A 1 200 ? 10.135 -3.156 -29.597 1.00 51.34 200 PHE A N 1
ATOM 1528 C CA . PHE A 1 200 ? 10.152 -3.336 -31.037 1.00 51.34 200 PHE A CA 1
ATOM 1529 C C . PHE A 1 200 ? 11.143 -2.302 -31.556 1.00 51.34 200 PHE A C 1
ATOM 1531 O O . PHE A 1 200 ? 10.773 -1.187 -31.919 1.00 51.34 200 PHE A O 1
ATOM 1538 N N . GLY A 1 201 ? 12.428 -2.660 -31.524 1.00 41.91 201 GLY A N 1
ATOM 1539 C CA . GLY A 1 201 ? 13.391 -2.067 -32.419 1.00 41.91 201 GLY A CA 1
ATOM 1540 C C . GLY A 1 201 ? 12.758 -2.210 -33.786 1.00 41.91 201 GLY A C 1
ATOM 1541 O O . GLY A 1 201 ? 12.576 -3.324 -34.278 1.00 41.91 201 GLY A O 1
ATOM 1542 N N . TRP A 1 202 ? 12.305 -1.093 -34.344 1.00 42.28 202 TRP A N 1
ATOM 1543 C CA . TRP A 1 202 ? 12.046 -1.013 -35.761 1.00 42.28 202 TRP A CA 1
ATOM 1544 C C . TRP A 1 202 ? 13.303 -1.594 -36.404 1.00 42.28 202 TRP A C 1
ATOM 1546 O O . TRP A 1 202 ? 14.367 -0.977 -36.352 1.00 42.28 202 TRP A O 1
ATOM 1556 N N . PHE A 1 203 ? 13.210 -2.799 -36.967 1.00 42.84 203 PHE A N 1
ATOM 1557 C CA . PHE A 1 203 ? 14.143 -3.248 -37.987 1.00 42.84 203 PHE A CA 1
ATOM 1558 C C . PHE A 1 203 ? 13.885 -2.351 -39.204 1.00 42.84 203 PHE A C 1
ATOM 1560 O O . PHE A 1 203 ? 13.301 -2.752 -40.205 1.00 42.84 203 PHE A O 1
ATOM 1567 N N . GLY A 1 204 ? 14.235 -1.074 -39.060 1.00 43.91 204 GLY A N 1
ATOM 1568 C CA . GLY A 1 204 ? 14.177 -0.068 -40.091 1.00 43.91 204 GLY A CA 1
ATOM 1569 C C . GLY A 1 204 ? 15.327 -0.339 -41.039 1.00 43.91 204 GLY A C 1
ATOM 1570 O O . GLY A 1 204 ? 16.472 -0.027 -40.738 1.00 43.91 204 GLY A O 1
ATOM 1571 N N . GLN A 1 205 ? 14.997 -0.953 -42.174 1.00 44.84 205 GLN A N 1
ATOM 1572 C CA . GLN A 1 205 ? 15.640 -0.708 -43.467 1.00 44.84 205 GLN A CA 1
ATOM 1573 C C . GLN A 1 205 ? 17.160 -0.927 -43.602 1.00 44.84 205 GLN A C 1
ATOM 1575 O O . GLN A 1 205 ? 17.735 -0.503 -44.595 1.00 44.84 205 GLN A O 1
ATOM 1580 N N . GLY A 1 206 ? 17.822 -1.652 -42.697 1.00 45.44 206 GLY A N 1
ATOM 1581 C CA . GLY A 1 206 ? 19.223 -2.066 -42.894 1.00 45.44 206 GLY A CA 1
ATOM 1582 C C . GLY A 1 206 ? 19.411 -3.244 -43.864 1.00 45.44 206 GLY A C 1
ATOM 1583 O O . GLY A 1 206 ? 20.512 -3.466 -44.354 1.00 45.44 206 GLY A O 1
ATOM 1584 N N . TYR A 1 207 ? 18.337 -3.987 -44.156 1.00 50.09 207 TYR A N 1
ATOM 1585 C CA . TYR A 1 207 ? 18.344 -5.190 -45.005 1.00 50.09 207 TYR A CA 1
ATOM 1586 C C . TYR A 1 207 ? 17.301 -5.134 -46.128 1.00 50.09 207 TYR A C 1
ATOM 1588 O O . TYR A 1 207 ? 16.844 -6.168 -46.611 1.00 50.09 207 TYR A O 1
ATOM 1596 N N . ALA A 1 208 ? 16.888 -3.937 -46.545 1.00 52.22 208 ALA A N 1
ATOM 1597 C CA . ALA A 1 208 ? 16.136 -3.816 -47.786 1.00 52.22 208 ALA A CA 1
ATOM 1598 C C . ALA A 1 208 ? 17.123 -4.005 -48.957 1.00 52.22 208 ALA A C 1
ATOM 1600 O O . ALA A 1 208 ? 18.100 -3.255 -49.032 1.00 52.22 208 ALA A O 1
ATOM 1601 N N . PRO A 1 209 ? 16.918 -4.983 -49.861 1.00 55.00 209 PRO A N 1
ATOM 1602 C CA . PRO A 1 209 ? 17.708 -5.050 -51.083 1.00 55.00 209 PRO A CA 1
ATOM 1603 C C . PRO A 1 209 ? 17.585 -3.721 -51.840 1.00 55.00 209 PRO A C 1
ATOM 1605 O O . PRO A 1 209 ? 16.522 -3.088 -51.814 1.00 55.00 209 PRO A O 1
ATOM 1608 N N . LEU A 1 210 ? 18.664 -3.293 -52.505 1.00 52.91 210 LEU A N 1
ATOM 1609 C CA . LEU A 1 210 ? 18.646 -2.104 -53.362 1.00 52.91 210 LEU A CA 1
ATOM 1610 C C . LEU A 1 210 ? 17.454 -2.200 -54.332 1.00 52.91 210 LEU A C 1
ATOM 1612 O O . LEU A 1 210 ? 17.430 -3.074 -55.194 1.00 52.91 210 LEU A O 1
ATOM 1616 N N . GLY A 1 211 ? 16.463 -1.317 -54.165 1.00 59.34 211 GLY A N 1
ATOM 1617 C CA . GLY A 1 211 ? 15.264 -1.256 -55.011 1.00 59.34 211 GLY A CA 1
ATOM 1618 C C . GLY A 1 211 ? 13.914 -1.361 -54.293 1.00 59.34 211 GLY A C 1
ATOM 1619 O O . GLY A 1 211 ? 12.882 -1.250 -54.951 1.00 59.34 211 GLY A O 1
ATOM 1620 N N . TYR A 1 212 ? 13.869 -1.543 -52.969 1.00 58.06 212 TYR A N 1
ATOM 1621 C CA . TYR A 1 212 ? 12.592 -1.576 -52.246 1.00 58.06 212 TYR A CA 1
ATOM 1622 C C . TYR A 1 212 ? 11.968 -0.174 -52.113 1.00 58.06 212 TYR A C 1
ATOM 1624 O O . TYR A 1 212 ? 12.421 0.645 -51.312 1.00 58.06 212 TYR A O 1
ATOM 1632 N N . ILE A 1 213 ? 10.905 0.094 -52.877 1.00 61.22 213 ILE A N 1
ATOM 1633 C CA . ILE A 1 213 ? 10.055 1.284 -52.730 1.00 61.22 213 ILE A CA 1
ATOM 1634 C C . ILE A 1 213 ? 8.883 0.904 -51.814 1.00 61.22 213 ILE A C 1
ATOM 1636 O O . ILE A 1 213 ? 8.059 0.078 -52.213 1.00 61.22 213 ILE A O 1
ATOM 1640 N N . PRO A 1 214 ? 8.761 1.478 -50.603 1.00 53.50 214 PRO A N 1
ATOM 1641 C CA . PRO A 1 214 ? 7.596 1.237 -49.765 1.00 53.50 214 PRO A CA 1
ATOM 1642 C C . PRO A 1 214 ? 6.363 1.824 -50.454 1.00 53.50 214 PRO A C 1
ATOM 1644 O O . PRO A 1 214 ? 6.320 3.019 -50.756 1.00 53.50 214 PRO A O 1
ATOM 1647 N N . SER A 1 215 ? 5.347 1.000 -50.703 1.00 51.97 215 SER A N 1
ATOM 1648 C CA . SER A 1 215 ? 4.043 1.498 -51.131 1.00 51.97 215 SER A CA 1
ATOM 1649 C C . SER A 1 215 ? 3.460 2.368 -50.017 1.00 51.97 215 SER A C 1
ATOM 1651 O O . SER A 1 215 ? 3.225 1.879 -48.912 1.00 51.97 215 SER A O 1
ATOM 1653 N N . LEU A 1 216 ? 3.212 3.647 -50.309 1.00 46.94 216 LEU A N 1
ATOM 1654 C CA . LEU A 1 216 ? 2.414 4.535 -49.466 1.00 46.94 216 LEU A CA 1
ATOM 1655 C C . LEU A 1 216 ? 0.995 3.962 -49.328 1.00 46.94 216 LEU A C 1
ATOM 1657 O O . LEU A 1 216 ? 0.120 4.243 -50.147 1.00 46.94 216 LEU A O 1
ATOM 1661 N N . SER A 1 217 ? 0.746 3.171 -48.286 1.00 42.03 217 SER A N 1
ATOM 1662 C CA . SER A 1 217 ? -0.616 2.897 -47.843 1.00 42.03 217 SER A CA 1
ATOM 1663 C C . SER A 1 217 ? -1.094 4.097 -47.033 1.00 42.03 217 SER A C 1
ATOM 1665 O O . SER A 1 217 ? -0.743 4.259 -45.865 1.00 42.03 217 SER A O 1
ATOM 1667 N N . LYS A 1 218 ? -1.877 4.958 -47.686 1.00 43.00 218 LYS A N 1
ATOM 1668 C CA . LYS A 1 218 ? -2.802 5.863 -47.003 1.00 43.00 218 LYS A CA 1
ATOM 1669 C C . LYS A 1 218 ? -3.742 5.028 -46.128 1.00 43.00 218 LYS A C 1
ATOM 1671 O O . LYS A 1 218 ? -4.337 4.092 -46.659 1.00 43.00 218 LYS A O 1
ATOM 1676 N N . ILE A 1 219 ? -3.865 5.392 -44.853 1.00 41.25 219 ILE A N 1
ATOM 1677 C CA . ILE A 1 219 ? -5.093 5.717 -44.096 1.00 41.25 219 ILE A CA 1
ATOM 1678 C C . ILE A 1 219 ? -4.639 6.258 -42.740 1.00 41.25 219 ILE A C 1
ATOM 1680 O O . ILE A 1 219 ? -3.820 5.579 -42.084 1.00 41.25 219 ILE A O 1
#

Nearest PDB structures (foldseek):
  8snl-assembly1_B  TM=9.360E-01  e=4.660E-09  Homo sapiens
  6pjr-assembly1_A  TM=8.178E-01  e=2.679E-04  Escherichia coli
  5f5b-assembly1_A  TM=7.537E-01  e=1.047E-04  Escherichia coli
  6pj8-assembly1_A  TM=7.902E-01  e=4.757E-04  Escherichia coli
  3txt-assembly1_A  TM=7.486E-01  e=3.861E-04  Escherichia coli K-12